Protein AF-A0A1D1YX76-F1 (afdb_monomer)

Organism: NCBI:txid1678845

Sequence (242 aa):
QSESKWKQLGELALSCGKLEMAEECLSHAMDLSGLLLLYSSLGDADGLIKLASLAKEQGKNNVAFLCLFLLGKLEDCLQLLVESNRIPEAALMARSYLPSKLSKIVGIWRSDLNKVNPKAAESLADPEDYPNLFEDWHLSLQVESSVSEKRGSYPPAEQYINYAGKSNANLVEAFKNMQIGEDEEVPLENGDSGHEGIEENGEGEEEAIEVDADGSTDGAILVNGNECDEQWGTNNEGTPTA

Mean predicted aligned error: 14.92 Å

Structure (mmCIF, N/CA/C/O backbone):
data_AF-A0A1D1YX76-F1
#
_entry.id   AF-A0A1D1YX76-F1
#
loop_
_atom_site.group_PDB
_atom_site.id
_atom_site.type_symbol
_atom_site.label_atom_id
_atom_site.label_alt_id
_atom_site.label_comp_id
_atom_site.label_asym_id
_atom_site.label_entity_id
_atom_site.label_seq_id
_atom_site.pdbx_PDB_ins_code
_atom_site.Cartn_x
_atom_site.Cartn_y
_atom_site.Cartn_z
_atom_site.occupancy
_atom_site.B_iso_or_equiv
_atom_site.auth_seq_id
_atom_site.auth_comp_id
_atom_site.auth_asym_id
_atom_site.auth_atom_id
_atom_site.pdbx_PDB_model_num
ATOM 1 N N . GLN A 1 1 ? -6.042 -11.651 -28.844 1.00 51.25 1 GLN A N 1
ATOM 2 C CA . GLN A 1 1 ? -4.855 -12.096 -29.622 1.00 51.25 1 GLN A CA 1
ATOM 3 C C . GLN A 1 1 ? -3.701 -11.084 -29.601 1.00 51.25 1 GLN A C 1
ATOM 5 O O . GLN A 1 1 ? -2.578 -11.493 -29.863 1.00 51.25 1 GLN A O 1
ATOM 10 N N . SER A 1 2 ? -3.939 -9.799 -29.305 1.00 79.88 2 SER A N 1
ATOM 11 C CA . SER A 1 2 ? -2.904 -8.754 -29.228 1.00 79.88 2 SER A CA 1
ATOM 12 C C . SER A 1 2 ? -2.117 -8.754 -27.908 1.00 79.88 2 SER A C 1
ATOM 14 O O . SER A 1 2 ? -0.897 -8.698 -27.955 1.00 79.88 2 SER A O 1
ATOM 16 N N . GLU A 1 3 ? -2.774 -8.894 -26.751 1.00 85.25 3 GLU A N 1
ATOM 17 C CA . GLU A 1 3 ? -2.134 -8.787 -25.418 1.00 85.25 3 GLU A CA 1
ATOM 18 C C . GLU A 1 3 ? -0.997 -9.791 -25.189 1.00 85.25 3 GLU A C 1
ATOM 20 O O . GLU A 1 3 ? 0.089 -9.416 -24.769 1.00 85.25 3 GLU A O 1
ATOM 25 N N . SER A 1 4 ? -1.197 -11.065 -25.539 1.00 88.50 4 SER A N 1
ATOM 26 C CA . SER A 1 4 ? -0.146 -12.086 -25.401 1.00 88.50 4 SER A CA 1
ATOM 27 C C . SER A 1 4 ? 1.085 -11.793 -26.269 1.00 88.50 4 SER A C 1
ATOM 29 O O . SER A 1 4 ? 2.195 -12.115 -25.855 1.00 88.50 4 SER A O 1
ATOM 31 N N . LYS A 1 5 ? 0.912 -11.159 -27.438 1.00 92.94 5 LYS A N 1
ATOM 32 C CA . LYS A 1 5 ? 2.037 -10.742 -28.291 1.00 92.94 5 LYS A CA 1
ATOM 33 C C . LYS A 1 5 ? 2.759 -9.535 -27.699 1.00 92.94 5 LYS A C 1
ATOM 35 O O . LYS A 1 5 ? 3.982 -9.507 -27.718 1.00 92.94 5 LYS A O 1
ATOM 40 N N . TRP A 1 6 ? 2.011 -8.581 -27.142 1.00 94.12 6 TRP A N 1
ATOM 41 C CA . TRP A 1 6 ? 2.580 -7.452 -26.404 1.00 94.12 6 TRP A CA 1
ATOM 42 C C . TRP A 1 6 ? 3.376 -7.914 -25.188 1.00 94.12 6 TRP A C 1
ATOM 44 O O . TRP A 1 6 ? 4.486 -7.443 -24.979 1.00 94.12 6 TRP A O 1
ATOM 54 N N . LYS A 1 7 ? 2.875 -8.911 -24.455 1.00 91.88 7 LYS A N 1
ATOM 55 C CA . LYS A 1 7 ? 3.595 -9.509 -23.329 1.00 91.88 7 LYS A CA 1
ATOM 56 C C . LYS A 1 7 ? 4.907 -10.170 -23.761 1.00 91.88 7 LYS A C 1
ATOM 58 O O . LYS A 1 7 ? 5.948 -9.860 -23.197 1.00 91.88 7 LYS A O 1
ATOM 63 N N . GLN A 1 8 ? 4.879 -11.003 -24.805 1.00 92.69 8 GLN A N 1
ATOM 64 C CA . GLN A 1 8 ? 6.095 -11.619 -25.362 1.00 92.69 8 GLN A CA 1
ATOM 65 C C . GLN A 1 8 ? 7.108 -10.572 -25.848 1.00 92.69 8 GLN A C 1
ATOM 67 O O . GLN A 1 8 ? 8.311 -10.722 -25.642 1.00 92.69 8 GLN A O 1
ATOM 72 N N . LEU A 1 9 ? 6.627 -9.500 -26.484 1.00 93.94 9 LEU A N 1
ATOM 73 C CA . LEU A 1 9 ? 7.481 -8.400 -26.921 1.00 93.94 9 LEU A CA 1
ATOM 74 C C . LEU A 1 9 ? 8.079 -7.639 -25.731 1.00 93.94 9 LEU A C 1
ATOM 76 O O . LEU A 1 9 ? 9.257 -7.295 -25.772 1.00 93.94 9 LEU A O 1
ATOM 80 N N . GLY A 1 10 ? 7.301 -7.428 -24.667 1.00 94.06 10 GLY A N 1
ATOM 81 C CA . GLY A 1 10 ? 7.763 -6.820 -23.421 1.00 94.06 10 GLY A CA 1
ATOM 82 C C . GLY A 1 10 ? 8.841 -7.654 -22.729 1.00 94.06 10 GLY A C 1
ATOM 83 O O . GLY A 1 10 ? 9.877 -7.116 -22.351 1.00 94.06 10 GLY A O 1
ATOM 84 N N . GLU A 1 11 ? 8.659 -8.973 -22.643 1.00 91.19 11 GLU A N 1
ATOM 85 C CA . GLU A 1 11 ? 9.670 -9.900 -22.110 1.00 91.19 11 GLU A CA 1
ATOM 86 C C . GLU A 1 11 ? 10.975 -9.842 -22.923 1.00 91.19 11 GLU A C 1
ATOM 88 O O . GLU A 1 11 ? 12.067 -9.747 -22.356 1.00 91.19 11 GLU A O 1
ATOM 93 N N . LEU A 1 12 ? 10.875 -9.810 -24.258 1.00 94.81 12 LEU A N 1
ATOM 94 C CA . LEU A 1 12 ? 12.040 -9.642 -25.126 1.00 94.81 12 LEU A CA 1
ATOM 95 C C . LEU A 1 12 ? 12.708 -8.272 -24.922 1.00 94.81 12 LEU A C 1
ATOM 97 O O . LEU A 1 12 ? 13.934 -8.197 -24.832 1.00 94.81 12 LEU A O 1
ATOM 101 N N . ALA A 1 13 ? 11.926 -7.196 -24.811 1.00 94.62 13 ALA A N 1
ATOM 102 C CA . ALA A 1 13 ? 12.441 -5.854 -24.555 1.00 94.62 13 ALA A CA 1
ATOM 103 C C . ALA A 1 13 ? 13.201 -5.785 -23.217 1.00 94.62 13 ALA A C 1
ATOM 105 O O . ALA A 1 13 ? 14.317 -5.260 -23.192 1.00 94.62 13 ALA A O 1
ATOM 106 N N . LEU A 1 14 ? 12.666 -6.397 -22.152 1.00 93.19 14 LEU A N 1
ATOM 107 C CA . LEU A 1 14 ? 13.340 -6.518 -20.854 1.00 93.19 14 LEU A CA 1
ATOM 108 C C . LEU A 1 14 ? 14.657 -7.293 -20.963 1.00 93.19 14 LEU A C 1
ATOM 110 O O . LEU A 1 14 ? 15.677 -6.820 -20.468 1.00 93.19 14 LEU A O 1
ATOM 114 N N . SER A 1 15 ? 14.671 -8.428 -21.674 1.00 93.94 15 SER A N 1
ATOM 115 C CA . SER A 1 15 ? 15.894 -9.230 -21.866 1.00 93.94 15 SER A CA 1
ATOM 116 C C . SER A 1 15 ? 17.013 -8.474 -22.597 1.00 93.94 15 SER A C 1
ATOM 118 O O . SER A 1 15 ? 18.191 -8.765 -22.415 1.00 93.94 15 SER A O 1
ATOM 120 N N . CYS A 1 16 ? 16.644 -7.478 -23.408 1.00 94.75 16 CYS A N 1
ATOM 121 C CA . CYS A 1 16 ? 17.564 -6.628 -24.159 1.00 94.75 16 CYS A CA 1
ATOM 122 C C . CYS A 1 16 ? 17.878 -5.293 -23.454 1.00 94.75 16 CYS A C 1
ATOM 124 O O . CYS A 1 16 ? 18.518 -4.436 -24.062 1.00 94.75 16 CYS A O 1
ATOM 126 N N . GLY A 1 17 ? 17.389 -5.071 -22.227 1.00 93.31 17 GLY A N 1
ATOM 127 C CA . GLY A 1 17 ? 17.588 -3.823 -21.475 1.00 93.31 17 GLY A CA 1
ATOM 128 C C . GLY A 1 17 ? 16.836 -2.604 -22.031 1.00 93.31 17 GLY A C 1
ATOM 129 O O . GLY A 1 17 ? 17.166 -1.467 -21.705 1.00 93.31 17 GLY A O 1
ATOM 130 N N . LYS A 1 18 ? 15.828 -2.813 -22.884 1.00 95.25 18 LYS A N 1
ATOM 131 C CA . LYS A 1 18 ? 15.033 -1.755 -23.524 1.00 95.25 18 LYS A CA 1
ATOM 132 C C . LYS A 1 18 ? 13.825 -1.392 -22.657 1.00 95.25 18 LYS A C 1
ATOM 134 O O . LYS A 1 18 ? 12.703 -1.791 -22.961 1.00 95.25 18 LYS A O 1
ATOM 139 N N . LEU A 1 19 ? 14.066 -0.660 -21.571 1.00 94.38 19 LEU A N 1
ATOM 140 C CA . LEU A 1 19 ? 13.064 -0.427 -20.520 1.00 94.38 19 LEU A CA 1
ATOM 141 C C . LEU A 1 19 ? 11.853 0.394 -20.988 1.00 94.38 19 LEU A C 1
ATOM 143 O O . LEU A 1 19 ? 10.728 0.004 -20.701 1.00 94.38 19 LEU A O 1
ATOM 147 N N . GLU A 1 20 ? 12.061 1.451 -21.774 1.00 94.56 20 GLU A N 1
ATOM 148 C CA . GLU A 1 20 ? 10.966 2.277 -22.320 1.00 94.56 20 GLU A CA 1
ATOM 149 C C . GLU A 1 20 ? 10.025 1.447 -23.212 1.00 94.56 20 GLU A C 1
ATOM 151 O O . GLU A 1 20 ? 8.810 1.445 -23.036 1.00 94.56 20 GLU A O 1
ATOM 156 N N . MET A 1 21 ? 10.590 0.644 -24.123 1.00 94.19 21 MET A N 1
ATOM 157 C CA . MET A 1 21 ? 9.796 -0.274 -24.950 1.00 94.19 21 MET A CA 1
ATOM 158 C C . MET A 1 21 ? 9.093 -1.342 -24.111 1.00 94.19 21 MET A C 1
ATOM 160 O O . MET A 1 21 ? 7.976 -1.739 -24.439 1.00 94.19 21 MET A O 1
ATOM 164 N N . ALA A 1 22 ? 9.741 -1.840 -23.054 1.00 95.38 22 ALA A N 1
ATOM 165 C CA . ALA A 1 22 ? 9.125 -2.806 -22.156 1.00 95.38 22 ALA A CA 1
ATOM 166 C C . ALA A 1 22 ? 7.907 -2.205 -21.443 1.00 95.38 22 ALA A C 1
ATOM 168 O O . ALA A 1 22 ? 6.868 -2.860 -21.391 1.00 95.38 22 ALA A O 1
ATOM 169 N N . GLU A 1 23 ? 8.003 -0.965 -20.962 1.00 94.81 23 GLU A N 1
ATOM 170 C CA . GLU A 1 23 ? 6.887 -0.240 -20.349 1.00 94.81 23 GLU A CA 1
ATOM 171 C C . GLU A 1 23 ? 5.696 -0.118 -21.309 1.00 94.81 23 GLU A C 1
ATOM 173 O O . GLU A 1 23 ? 4.582 -0.524 -20.968 1.00 94.81 23 GLU A O 1
ATOM 178 N N . GLU A 1 24 ? 5.929 0.365 -22.534 1.00 94.19 24 GLU A N 1
ATOM 179 C CA . GLU A 1 24 ? 4.883 0.498 -23.556 1.00 94.19 24 GLU A CA 1
ATOM 180 C C . GLU A 1 24 ? 4.214 -0.851 -23.860 1.00 94.19 24 GLU A C 1
ATOM 182 O O . GLU A 1 24 ? 2.985 -0.961 -23.907 1.00 94.19 24 GLU A O 1
ATOM 187 N N . CYS A 1 25 ? 5.019 -1.905 -24.017 1.00 94.94 25 CYS A N 1
ATOM 188 C CA . CYS A 1 25 ? 4.521 -3.251 -24.282 1.00 94.94 25 CYS A CA 1
ATOM 189 C C . CYS A 1 25 ? 3.679 -3.795 -23.120 1.00 94.94 25 CYS A C 1
ATOM 191 O O . CYS A 1 25 ? 2.612 -4.364 -23.355 1.00 94.94 25 CYS A O 1
ATOM 193 N N . LEU A 1 26 ? 4.127 -3.615 -21.875 1.00 93.88 26 LEU A N 1
ATOM 194 C CA . LEU A 1 26 ? 3.405 -4.067 -20.683 1.00 93.88 26 LEU A CA 1
ATOM 195 C C . LEU A 1 26 ? 2.102 -3.281 -20.478 1.00 93.88 26 LEU A C 1
ATOM 197 O O . LEU A 1 26 ? 1.083 -3.878 -20.123 1.00 93.88 26 LEU A O 1
ATOM 201 N N . SER A 1 27 ? 2.107 -1.980 -20.781 1.00 92.81 27 SER A N 1
ATOM 202 C CA . SER A 1 27 ? 0.914 -1.126 -20.786 1.00 92.81 27 SER A CA 1
ATOM 203 C C . SER A 1 27 ? -0.117 -1.610 -21.808 1.00 92.81 27 SER A C 1
ATOM 205 O O . SER A 1 27 ? -1.276 -1.847 -21.463 1.00 92.81 27 SER A O 1
ATOM 207 N N . HIS A 1 28 ? 0.309 -1.899 -23.042 1.00 92.69 28 HIS A N 1
ATOM 208 C CA . HIS A 1 28 ? -0.568 -2.480 -24.064 1.00 92.69 28 HIS A CA 1
ATOM 209 C C . HIS A 1 28 ? -1.042 -3.904 -23.744 1.00 92.69 28 HIS A C 1
ATOM 211 O O . HIS A 1 28 ? -2.125 -4.302 -24.179 1.00 92.69 28 HIS A O 1
ATOM 217 N N . ALA A 1 29 ? -0.246 -4.678 -23.005 1.00 93.19 29 ALA A N 1
ATOM 218 C CA . ALA A 1 29 ? -0.614 -6.010 -22.537 1.00 93.19 29 ALA A CA 1
ATOM 219 C C . ALA A 1 29 ? -1.519 -5.993 -21.292 1.00 93.19 29 ALA A C 1
ATOM 221 O O . ALA A 1 29 ? -1.969 -7.060 -20.878 1.00 93.19 29 ALA A O 1
ATOM 222 N N . MET A 1 30 ? -1.769 -4.820 -20.693 1.00 91.81 30 MET A N 1
ATOM 223 C CA . MET A 1 30 ? -2.461 -4.667 -19.406 1.00 91.81 30 MET A CA 1
ATOM 224 C C . MET A 1 30 ? -1.828 -5.509 -18.283 1.00 91.81 30 MET A C 1
ATOM 226 O O . MET A 1 30 ? -2.510 -5.967 -17.362 1.00 91.81 30 MET A O 1
ATOM 230 N N . ASP A 1 31 ? -0.506 -5.708 -18.337 1.00 93.75 31 ASP A N 1
ATOM 231 C CA . ASP A 1 31 ? 0.238 -6.468 -17.332 1.00 93.75 31 ASP A CA 1
ATOM 232 C C . ASP A 1 31 ? 0.615 -5.565 -16.150 1.00 93.75 31 ASP A C 1
ATOM 234 O O . ASP A 1 31 ? 1.742 -5.086 -16.016 1.00 93.75 31 ASP A O 1
ATOM 238 N N . LEU A 1 32 ? -0.366 -5.313 -15.281 1.00 95.25 32 LEU A N 1
ATOM 239 C CA . LEU A 1 32 ? -0.208 -4.415 -14.134 1.00 95.25 32 LEU A CA 1
ATOM 240 C C . LEU A 1 32 ? 0.861 -4.894 -13.141 1.00 95.25 32 LEU A C 1
ATOM 242 O O . LEU A 1 32 ? 1.496 -4.077 -12.480 1.00 95.25 32 LEU A O 1
ATOM 246 N N . SER A 1 33 ? 1.061 -6.209 -13.022 1.00 94.50 33 SER A N 1
ATOM 247 C CA . SER A 1 33 ? 2.090 -6.781 -12.150 1.00 94.50 33 SER A CA 1
ATOM 248 C C . SER A 1 33 ? 3.489 -6.565 -12.723 1.00 94.50 33 SER A C 1
ATOM 250 O O . SER A 1 33 ? 4.397 -6.211 -11.972 1.00 94.50 33 SER A O 1
ATOM 252 N N . GLY A 1 34 ? 3.653 -6.720 -14.041 1.00 94.38 34 GLY A N 1
ATOM 253 C CA . GLY A 1 34 ? 4.896 -6.382 -14.733 1.00 94.38 34 GLY A CA 1
ATOM 254 C C . GLY A 1 34 ? 5.227 -4.892 -14.633 1.00 94.38 34 GLY A C 1
ATOM 255 O O . GLY A 1 34 ? 6.358 -4.541 -14.304 1.00 94.38 34 GLY A O 1
ATOM 256 N N . LEU A 1 35 ? 4.230 -4.021 -14.828 1.00 95.50 35 LEU A N 1
ATOM 257 C CA . LEU A 1 35 ? 4.394 -2.573 -14.651 1.00 95.50 35 LEU A CA 1
ATOM 258 C C . LEU A 1 35 ? 4.765 -2.207 -13.210 1.00 95.50 35 LEU A C 1
ATOM 260 O O . LEU A 1 35 ? 5.664 -1.399 -13.003 1.00 95.50 35 LEU A O 1
ATOM 264 N N . LEU A 1 36 ? 4.126 -2.828 -12.211 1.00 96.75 36 LEU A N 1
ATOM 265 C CA . LEU A 1 36 ? 4.465 -2.608 -10.801 1.00 96.75 36 LEU A CA 1
ATOM 266 C C . LEU A 1 36 ? 5.930 -2.958 -10.529 1.00 96.75 36 LEU A C 1
ATOM 268 O O . LEU A 1 36 ? 6.635 -2.183 -9.883 1.00 96.75 36 LEU A O 1
ATOM 272 N N . LEU A 1 37 ? 6.391 -4.111 -11.021 1.00 95.44 37 LEU A N 1
ATOM 273 C CA . LEU A 1 37 ? 7.779 -4.534 -10.858 1.00 95.44 37 LEU A CA 1
ATOM 274 C C . LEU A 1 37 ? 8.746 -3.555 -11.538 1.00 95.44 37 LEU A C 1
ATOM 276 O O . LEU A 1 37 ? 9.748 -3.178 -10.934 1.00 95.44 37 LEU A O 1
ATOM 280 N N . LEU A 1 38 ? 8.432 -3.113 -12.758 1.00 94.94 38 LEU A N 1
ATOM 281 C CA . LEU A 1 38 ? 9.261 -2.163 -13.497 1.00 94.94 38 LEU A CA 1
ATOM 282 C C . LEU A 1 38 ? 9.356 -0.813 -12.770 1.00 94.94 38 LEU A C 1
ATOM 284 O O . LEU A 1 38 ? 10.462 -0.369 -12.463 1.00 94.94 38 LEU A O 1
ATOM 288 N N . TYR A 1 39 ? 8.220 -0.196 -12.427 1.00 96.00 39 TYR A N 1
ATOM 289 C CA . TYR A 1 39 ? 8.204 1.113 -11.767 1.00 96.00 39 TYR A CA 1
ATOM 290 C C . TYR A 1 39 ? 8.821 1.074 -10.367 1.00 96.00 39 TYR A C 1
ATOM 292 O O . TYR A 1 39 ? 9.575 1.977 -10.011 1.00 96.00 39 TYR A O 1
ATOM 300 N N . SER A 1 40 ? 8.568 0.018 -9.583 1.00 94.75 40 SER A N 1
ATOM 301 C CA . SER A 1 40 ? 9.198 -0.129 -8.261 1.00 94.75 40 SER A CA 1
ATOM 302 C C . SER A 1 40 ? 10.710 -0.340 -8.348 1.00 94.75 40 SER A C 1
ATOM 304 O O . SER A 1 40 ? 11.436 0.231 -7.539 1.00 94.75 40 SER A O 1
ATOM 306 N N . SER A 1 41 ? 11.200 -1.083 -9.347 1.00 93.31 41 SER A N 1
ATOM 307 C CA . SER A 1 41 ? 12.645 -1.277 -9.553 1.00 93.31 41 SER A CA 1
ATOM 308 C C . SER A 1 41 ? 13.345 0.002 -10.010 1.00 93.31 41 SER A C 1
ATOM 310 O O . SER A 1 41 ? 14.490 0.245 -9.639 1.00 93.31 41 SER A O 1
ATOM 312 N N . LEU A 1 42 ? 12.660 0.824 -10.809 1.00 92.06 42 LEU A N 1
ATOM 313 C CA . LEU A 1 42 ? 13.175 2.110 -11.279 1.00 92.06 42 LEU A CA 1
ATOM 314 C C . LEU A 1 42 ? 13.052 3.234 -10.242 1.00 92.06 42 LEU A C 1
ATOM 316 O O . LEU A 1 42 ? 13.691 4.272 -10.396 1.00 92.06 42 LEU A O 1
ATOM 320 N N . GLY A 1 43 ? 12.232 3.048 -9.204 1.00 91.31 43 GLY A N 1
ATOM 321 C CA . GLY A 1 43 ? 11.864 4.129 -8.291 1.00 91.31 43 GLY A CA 1
ATOM 322 C C . GLY A 1 43 ? 11.016 5.214 -8.966 1.00 91.31 43 GLY A C 1
ATOM 323 O O . GLY A 1 43 ? 11.070 6.373 -8.558 1.00 91.31 43 GLY A O 1
ATOM 324 N N . ASP A 1 44 ? 10.249 4.859 -10.002 1.00 93.31 44 ASP A N 1
ATOM 325 C CA . ASP A 1 44 ? 9.397 5.799 -10.734 1.00 93.31 44 ASP A CA 1
ATOM 326 C C . ASP A 1 44 ? 8.085 6.056 -9.976 1.00 93.31 44 ASP A C 1
ATOM 328 O O . ASP A 1 44 ? 7.109 5.301 -10.063 1.00 93.31 44 ASP A O 1
ATOM 332 N N . ALA A 1 45 ? 8.064 7.155 -9.221 1.00 93.44 45 ALA A N 1
ATOM 333 C CA . ALA A 1 45 ? 6.895 7.572 -8.457 1.00 93.44 45 ALA A CA 1
ATOM 334 C C . ALA A 1 45 ? 5.706 7.963 -9.355 1.00 93.44 45 ALA A C 1
ATOM 336 O O . ALA A 1 45 ? 4.558 7.653 -9.024 1.00 93.44 45 ALA A O 1
ATOM 337 N N . ASP A 1 46 ? 5.953 8.604 -10.499 1.00 94.12 46 ASP A N 1
ATOM 338 C CA . ASP A 1 46 ? 4.887 9.042 -11.404 1.00 94.12 46 ASP A CA 1
ATOM 339 C C . ASP A 1 46 ? 4.235 7.843 -12.104 1.00 94.12 46 ASP A C 1
ATOM 341 O O . ASP A 1 46 ? 3.003 7.780 -12.222 1.00 94.12 46 ASP A O 1
ATOM 345 N N . GLY A 1 47 ? 5.048 6.864 -12.513 1.00 95.12 47 GLY A N 1
ATOM 346 C CA . GLY A 1 47 ? 4.595 5.570 -13.021 1.00 95.12 47 GLY A CA 1
ATOM 347 C C . GLY A 1 47 ? 3.706 4.835 -12.014 1.00 95.12 47 GLY A C 1
ATOM 348 O O . GLY A 1 47 ? 2.595 4.417 -12.355 1.00 95.12 47 GLY A O 1
ATOM 349 N N . LEU A 1 48 ? 4.116 4.775 -10.740 1.00 96.31 48 LEU A N 1
ATOM 350 C CA . LEU A 1 48 ? 3.311 4.171 -9.668 1.00 96.31 48 LEU A CA 1
ATOM 351 C C . LEU A 1 48 ? 1.977 4.898 -9.431 1.00 96.31 48 LEU A C 1
ATOM 353 O O . LEU A 1 48 ? 0.964 4.237 -9.195 1.00 96.31 48 LEU A O 1
ATOM 357 N N . ILE A 1 49 ? 1.929 6.234 -9.519 1.00 96.25 49 ILE A N 1
ATOM 358 C CA . ILE A 1 49 ? 0.677 7.002 -9.363 1.00 96.25 49 ILE A CA 1
ATOM 359 C C . ILE A 1 49 ? -0.315 6.660 -10.485 1.00 96.25 49 ILE A C 1
ATOM 361 O O . ILE A 1 49 ? -1.504 6.425 -10.227 1.00 96.25 49 ILE A O 1
ATOM 365 N N . LYS A 1 50 ? 0.169 6.616 -11.732 1.00 96.12 50 LYS A N 1
ATOM 366 C CA . LYS A 1 50 ? -0.648 6.247 -12.899 1.00 96.12 50 LYS A CA 1
ATOM 367 C C . LYS A 1 50 ? -1.133 4.803 -12.783 1.00 96.12 50 LYS A C 1
ATOM 369 O O . LYS A 1 50 ? -2.324 4.542 -12.965 1.00 96.12 50 LYS A O 1
ATOM 374 N N . LEU A 1 51 ? -0.238 3.887 -12.409 1.00 96.56 51 LEU A N 1
ATOM 375 C CA . LEU A 1 51 ? -0.557 2.473 -12.240 1.00 96.56 51 LEU A CA 1
ATOM 376 C C . LEU A 1 51 ? -1.576 2.238 -11.120 1.00 96.56 51 LEU A C 1
ATOM 378 O O . LEU A 1 51 ? -2.491 1.441 -11.306 1.00 96.56 51 LEU A O 1
ATOM 382 N N . ALA A 1 52 ? -1.470 2.949 -9.993 1.00 96.81 52 ALA A N 1
ATOM 383 C CA . ALA A 1 52 ? -2.436 2.857 -8.899 1.00 96.81 52 ALA A CA 1
ATOM 384 C C . ALA A 1 52 ? -3.860 3.190 -9.369 1.00 96.81 52 ALA A C 1
ATOM 386 O O . ALA A 1 52 ? -4.808 2.464 -9.061 1.00 96.81 52 ALA A O 1
ATOM 387 N N . SER A 1 53 ? -3.991 4.267 -10.150 1.00 95.94 53 SER A N 1
ATOM 388 C CA . SER A 1 53 ? -5.272 4.721 -10.700 1.00 95.94 53 SER A CA 1
ATOM 389 C C . SER A 1 53 ? -5.839 3.697 -11.687 1.00 95.94 53 SER A C 1
ATOM 391 O O . SER A 1 53 ? -6.972 3.244 -11.524 1.00 95.94 53 SER A O 1
ATOM 393 N N . LEU A 1 54 ? -5.014 3.236 -12.635 1.00 95.31 54 LEU A N 1
ATOM 394 C CA . LEU A 1 54 ? -5.393 2.212 -13.612 1.00 95.31 54 LEU A CA 1
ATOM 395 C C . LEU A 1 54 ? -5.786 0.883 -12.941 1.00 95.31 54 LEU A C 1
ATOM 397 O O . LEU A 1 54 ? -6.768 0.246 -13.322 1.00 95.31 54 LEU A O 1
ATOM 401 N N . ALA A 1 55 ? -5.040 0.459 -11.919 1.00 95.81 55 ALA A N 1
ATOM 402 C CA . ALA A 1 55 ? -5.325 -0.758 -11.171 1.00 95.81 55 ALA A CA 1
ATOM 403 C C . ALA A 1 55 ? -6.638 -0.654 -10.386 1.00 95.81 55 ALA A C 1
ATOM 405 O O . ALA A 1 55 ? -7.396 -1.626 -10.349 1.00 95.81 55 ALA A O 1
ATOM 406 N N . LYS A 1 56 ? -6.940 0.519 -9.810 1.00 94.69 56 LYS A N 1
ATOM 407 C CA . LYS A 1 56 ? -8.219 0.781 -9.137 1.00 94.69 56 LYS A CA 1
ATOM 408 C C . LYS A 1 56 ? -9.389 0.706 -10.123 1.00 94.69 56 LYS A C 1
ATOM 410 O O . LYS A 1 56 ? -10.376 0.036 -9.832 1.00 94.69 56 LYS A O 1
ATOM 415 N N . GLU A 1 57 ? -9.258 1.312 -11.304 1.00 93.38 57 GLU A N 1
ATOM 416 C CA . GLU A 1 57 ? -10.277 1.256 -12.367 1.00 93.38 57 GLU A CA 1
ATOM 417 C C . GLU A 1 57 ? -10.534 -0.173 -12.865 1.00 93.38 57 GLU A C 1
ATOM 419 O O . GLU A 1 57 ? -11.677 -0.554 -13.114 1.00 93.38 57 GLU A O 1
ATOM 424 N N . GLN A 1 58 ? -9.489 -1.000 -12.940 1.00 92.69 58 GLN A N 1
ATOM 425 C CA . GLN A 1 58 ? -9.608 -2.417 -13.299 1.00 92.69 58 GLN A CA 1
ATOM 426 C C . GLN A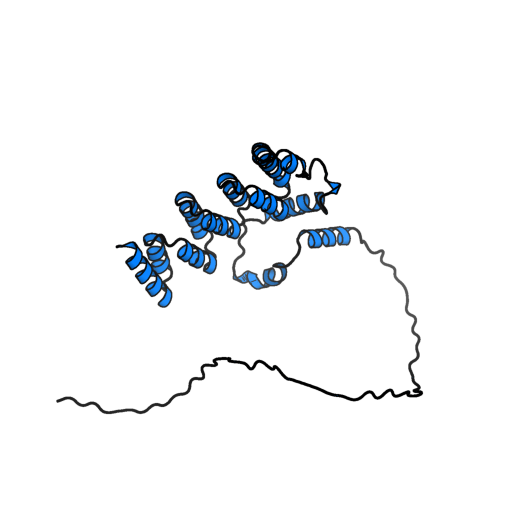 1 58 ? -10.055 -3.331 -12.143 1.00 92.69 58 GLN A C 1
ATOM 428 O O . GLN A 1 58 ? -10.130 -4.552 -12.312 1.00 92.69 58 GLN A O 1
ATOM 433 N N . GLY A 1 59 ? -10.317 -2.782 -10.952 1.00 93.19 59 GLY A N 1
ATOM 434 C CA . GLY A 1 59 ? -10.687 -3.556 -9.763 1.00 93.19 59 GLY A CA 1
ATOM 435 C C . GLY A 1 59 ? -9.556 -4.431 -9.204 1.00 93.19 59 GLY A C 1
ATOM 436 O O . GLY A 1 59 ? -9.803 -5.346 -8.415 1.00 93.19 59 GLY A O 1
ATOM 437 N N . LYS A 1 60 ? -8.301 -4.180 -9.599 1.00 95.31 60 LYS A N 1
ATOM 438 C CA . LYS A 1 60 ? -7.096 -4.862 -9.101 1.00 95.31 60 LYS A CA 1
ATOM 439 C C . LYS A 1 60 ? -6.578 -4.158 -7.845 1.00 95.31 60 LYS A C 1
ATOM 441 O O . LYS A 1 60 ? -5.494 -3.577 -7.824 1.00 95.31 60 LYS A O 1
ATOM 446 N N . ASN A 1 61 ? -7.377 -4.231 -6.779 1.00 95.19 61 ASN A N 1
ATOM 447 C CA . ASN A 1 61 ? -7.145 -3.505 -5.525 1.00 95.19 61 ASN A CA 1
ATOM 448 C C . ASN A 1 61 ? -5.799 -3.831 -4.864 1.00 95.19 61 ASN A C 1
ATOM 450 O O . ASN A 1 61 ? -5.193 -2.957 -4.265 1.00 95.19 61 ASN A O 1
ATOM 454 N N . ASN A 1 62 ? -5.303 -5.062 -4.991 1.00 95.44 62 ASN A N 1
ATOM 455 C CA . ASN A 1 62 ? -3.995 -5.462 -4.466 1.00 95.44 62 ASN A CA 1
ATOM 456 C C . ASN A 1 62 ? -2.835 -4.693 -5.123 1.00 95.44 62 ASN A C 1
ATOM 458 O O . ASN A 1 62 ? -1.943 -4.218 -4.425 1.00 95.44 62 ASN A O 1
ATOM 462 N N . VAL A 1 63 ? -2.862 -4.541 -6.451 1.00 96.31 63 VAL A N 1
ATOM 463 C CA . VAL A 1 63 ? -1.843 -3.774 -7.184 1.00 96.31 63 VAL A CA 1
ATOM 464 C C . VAL A 1 63 ? -1.965 -2.291 -6.848 1.00 96.31 63 VAL A C 1
ATOM 466 O O . VAL A 1 63 ? -0.958 -1.656 -6.548 1.00 96.31 63 VAL A O 1
ATOM 469 N N . ALA A 1 64 ? -3.192 -1.759 -6.823 1.00 97.00 64 ALA A N 1
ATOM 470 C CA . ALA A 1 64 ? -3.437 -0.373 -6.433 1.00 97.00 64 ALA A CA 1
ATOM 471 C C . ALA A 1 64 ? -2.924 -0.082 -5.012 1.00 97.00 64 ALA A C 1
ATOM 473 O O . ALA A 1 64 ? -2.222 0.906 -4.806 1.00 97.00 64 ALA A O 1
ATOM 474 N N . PHE A 1 65 ? -3.206 -0.974 -4.058 1.00 97.25 65 PHE A N 1
ATOM 475 C CA . PHE A 1 65 ? -2.737 -0.870 -2.679 1.00 97.25 65 PHE A CA 1
ATOM 476 C C . PHE A 1 65 ? -1.211 -0.836 -2.607 1.00 97.25 65 PHE A C 1
ATOM 478 O O . PHE A 1 65 ? -0.661 0.066 -1.989 1.00 97.25 65 PHE A O 1
ATOM 485 N N . LEU A 1 66 ? -0.518 -1.770 -3.271 1.00 96.94 66 LEU A N 1
ATOM 486 C CA . LEU A 1 66 ? 0.948 -1.804 -3.267 1.00 96.94 66 LEU A CA 1
ATOM 487 C C . LEU A 1 66 ? 1.557 -0.536 -3.874 1.00 96.94 66 LEU A C 1
ATOM 489 O O . LEU A 1 66 ? 2.502 0.003 -3.307 1.00 96.94 66 LEU A O 1
ATOM 493 N N . CYS A 1 67 ? 0.998 -0.020 -4.974 1.00 96.88 67 CYS A N 1
ATOM 494 C CA . CYS A 1 67 ? 1.467 1.234 -5.567 1.00 96.88 67 CYS A CA 1
ATOM 495 C C . CYS A 1 67 ? 1.337 2.403 -4.580 1.00 96.88 67 CYS A C 1
ATOM 497 O O . CYS A 1 67 ? 2.297 3.134 -4.352 1.00 96.88 67 CYS A O 1
ATOM 499 N N . LEU A 1 68 ? 0.160 2.563 -3.968 1.00 96.31 68 LEU A N 1
ATOM 500 C CA . LEU A 1 68 ? -0.100 3.629 -2.995 1.00 96.31 68 LEU A CA 1
ATOM 501 C C . LEU A 1 68 ? 0.768 3.481 -1.738 1.00 96.31 68 LEU A C 1
ATOM 503 O O . LEU A 1 68 ? 1.257 4.480 -1.211 1.00 96.31 68 LEU A O 1
ATOM 507 N N . PHE A 1 69 ? 0.992 2.246 -1.289 1.00 95.56 69 PHE A N 1
ATOM 508 C CA . PHE A 1 69 ? 1.800 1.945 -0.114 1.00 95.56 69 PHE A CA 1
ATOM 509 C C . PHE A 1 69 ? 3.278 2.280 -0.343 1.00 95.56 69 PHE A C 1
ATOM 511 O O . PHE A 1 69 ? 3.888 2.928 0.504 1.00 95.56 69 PHE A O 1
ATOM 518 N N . LEU A 1 70 ? 3.832 1.932 -1.511 1.00 93.94 70 LEU A N 1
ATOM 519 C CA . LEU A 1 70 ? 5.199 2.306 -1.901 1.00 93.94 70 LEU A CA 1
ATOM 520 C C . LEU A 1 70 ? 5.379 3.828 -2.008 1.00 93.94 70 LEU A C 1
ATOM 522 O O . LEU A 1 70 ? 6.424 4.355 -1.637 1.00 93.94 70 LEU A O 1
ATOM 526 N N . LEU A 1 71 ? 4.342 4.541 -2.454 1.00 93.38 71 LEU A N 1
ATOM 527 C CA . LEU A 1 71 ? 4.305 6.008 -2.485 1.00 93.38 71 LEU A CA 1
ATOM 528 C C . LEU A 1 71 ? 4.089 6.641 -1.095 1.00 93.38 71 LEU A C 1
ATOM 530 O O . LEU A 1 71 ? 4.047 7.862 -0.963 1.00 93.38 71 LEU A O 1
ATOM 534 N N . GLY A 1 72 ? 3.877 5.844 -0.044 1.00 93.25 72 GLY A N 1
ATOM 535 C CA . GLY A 1 72 ? 3.572 6.352 1.294 1.00 93.25 72 GLY A CA 1
ATOM 536 C C . GLY A 1 72 ? 2.227 7.086 1.403 1.00 93.25 72 GLY A C 1
ATOM 537 O O . GLY A 1 72 ? 2.018 7.823 2.367 1.00 93.25 72 GLY A O 1
ATOM 538 N N . LYS A 1 73 ? 1.305 6.887 0.448 1.00 94.12 73 LYS A N 1
ATOM 539 C CA . LYS A 1 73 ? -0.054 7.460 0.450 1.00 94.12 73 LYS A CA 1
ATOM 540 C C . LYS A 1 73 ? -0.990 6.608 1.308 1.00 94.12 73 LYS A C 1
ATOM 542 O O . LYS A 1 73 ? -1.861 5.889 0.811 1.00 94.12 73 LYS A O 1
ATOM 547 N N . LEU A 1 74 ? -0.756 6.636 2.615 1.00 94.94 74 LEU A N 1
ATOM 548 C CA . LEU A 1 74 ? -1.403 5.742 3.579 1.00 94.94 74 LEU A CA 1
ATOM 549 C C . LEU A 1 74 ? -2.909 6.002 3.711 1.00 94.94 74 LEU A C 1
ATOM 551 O O . LEU A 1 74 ? -3.677 5.057 3.885 1.00 94.94 74 LEU A O 1
ATOM 555 N N . GLU A 1 75 ? -3.343 7.255 3.596 1.00 95.31 75 GLU A N 1
ATOM 556 C CA . GLU A 1 75 ? -4.752 7.644 3.653 1.00 95.31 75 GLU A CA 1
ATOM 557 C C . GLU A 1 75 ? -5.538 7.040 2.482 1.00 95.31 75 GLU A C 1
ATOM 559 O O . GLU A 1 75 ? -6.624 6.495 2.684 1.00 95.31 75 GLU A O 1
ATOM 564 N N . ASP A 1 76 ? -4.957 7.062 1.278 1.00 95.88 76 ASP A N 1
ATOM 565 C CA . ASP A 1 76 ? -5.551 6.457 0.084 1.00 95.88 76 ASP A CA 1
ATOM 566 C C . ASP A 1 76 ? -5.589 4.925 0.197 1.00 95.88 76 ASP A C 1
ATOM 568 O O . ASP A 1 76 ? -6.578 4.296 -0.185 1.00 95.88 76 ASP A O 1
ATOM 572 N N . CYS A 1 77 ? -4.545 4.314 0.771 1.00 96.62 77 CYS A N 1
ATOM 573 C CA . CYS A 1 77 ? -4.524 2.878 1.064 1.00 96.62 77 CYS A CA 1
ATOM 574 C C . CYS A 1 77 ? -5.644 2.483 2.035 1.00 96.62 77 CYS A C 1
ATOM 576 O O . CYS A 1 77 ? -6.366 1.512 1.799 1.00 96.62 77 CYS A O 1
ATOM 578 N N . LEU A 1 78 ? -5.804 3.253 3.116 1.00 96.81 78 LEU A N 1
ATOM 579 C CA . LEU A 1 78 ? -6.836 3.021 4.120 1.00 96.81 78 LEU A CA 1
ATOM 580 C C . LEU A 1 78 ? -8.232 3.140 3.498 1.00 96.81 78 LEU A C 1
ATOM 582 O O . LEU A 1 78 ? -9.089 2.282 3.715 1.00 96.81 78 LEU A O 1
ATOM 586 N N . GLN A 1 79 ? -8.441 4.171 2.680 1.00 96.31 79 GLN A N 1
ATOM 587 C CA . GLN A 1 79 ? -9.692 4.384 1.962 1.00 96.31 79 GLN A CA 1
ATOM 588 C C . GLN A 1 79 ? -9.992 3.232 0.986 1.00 96.31 79 GLN A C 1
ATOM 590 O O . GLN A 1 79 ? -11.125 2.754 0.943 1.00 96.31 79 GLN A O 1
ATOM 595 N N . LEU A 1 80 ? -8.987 2.719 0.266 1.00 96.25 80 LEU A N 1
ATOM 596 C CA . LEU A 1 80 ? -9.134 1.569 -0.634 1.00 96.25 80 LEU A CA 1
ATOM 597 C C . LEU A 1 80 ? -9.557 0.287 0.110 1.00 96.25 80 LEU A C 1
ATOM 599 O O . LEU A 1 80 ? -10.393 -0.474 -0.387 1.00 96.25 80 LEU A O 1
ATOM 603 N N . LEU A 1 81 ? -9.021 0.044 1.312 1.00 96.56 81 LEU A N 1
ATOM 604 C CA . LEU A 1 81 ? -9.426 -1.096 2.147 1.00 96.56 81 LEU A CA 1
ATOM 605 C C . LEU A 1 81 ? -10.878 -0.965 2.629 1.00 96.56 81 LEU A C 1
ATOM 607 O O . LEU A 1 81 ? -11.625 -1.944 2.617 1.00 96.56 81 LEU A O 1
ATOM 611 N N . VAL A 1 82 ? -11.305 0.244 3.000 1.00 96.00 82 VAL A N 1
ATOM 612 C CA . VAL A 1 82 ? -12.700 0.509 3.384 1.00 96.00 82 VAL A CA 1
ATOM 613 C C . VAL A 1 82 ? -13.643 0.322 2.189 1.00 96.00 82 VAL A C 1
ATOM 615 O O . VAL A 1 82 ? -14.646 -0.377 2.312 1.00 96.00 82 VAL A O 1
ATOM 618 N N . GLU A 1 83 ? -13.306 0.876 1.020 1.00 95.00 83 GLU A N 1
ATOM 619 C CA . GLU A 1 83 ? -14.101 0.751 -0.216 1.00 95.00 83 GLU A CA 1
ATOM 620 C C . GLU A 1 83 ? -14.232 -0.700 -0.695 1.00 95.00 83 GLU A C 1
ATOM 622 O O . GLU A 1 83 ? -15.272 -1.092 -1.223 1.00 95.00 83 GLU A O 1
ATOM 627 N N . SER A 1 84 ? -13.201 -1.517 -0.476 1.00 94.25 84 SER A N 1
ATOM 628 C CA . SER A 1 84 ? -13.206 -2.947 -0.808 1.00 94.25 84 SER A CA 1
ATOM 629 C C . SER A 1 84 ? -13.812 -3.842 0.283 1.00 94.25 84 SER A C 1
ATOM 631 O O . SER A 1 84 ? -13.757 -5.069 0.172 1.00 94.25 84 SER A O 1
ATOM 633 N N . ASN A 1 85 ? -14.422 -3.250 1.317 1.00 93.62 85 ASN A N 1
ATOM 634 C CA . ASN A 1 85 ? -15.057 -3.938 2.444 1.00 93.62 85 ASN A CA 1
ATOM 635 C C . ASN A 1 85 ? -14.096 -4.841 3.248 1.00 93.62 85 ASN A C 1
ATOM 637 O O . ASN A 1 85 ? -14.492 -5.866 3.807 1.00 93.62 85 ASN A O 1
ATOM 641 N N . ARG A 1 86 ? -12.815 -4.462 3.322 1.00 95.31 86 ARG A N 1
ATOM 642 C CA . ARG A 1 86 ? -11.757 -5.137 4.096 1.00 95.31 86 ARG A CA 1
ATOM 643 C C . ARG A 1 86 ? -11.507 -4.393 5.411 1.00 95.31 86 ARG A C 1
ATOM 645 O O . ARG A 1 86 ? -10.391 -3.997 5.732 1.00 95.31 86 ARG A O 1
ATOM 652 N N . ILE A 1 87 ? -12.572 -4.179 6.181 1.00 95.88 87 ILE A N 1
ATOM 653 C CA . ILE A 1 87 ? -12.555 -3.300 7.362 1.00 95.88 87 ILE A CA 1
ATOM 654 C C . ILE A 1 87 ? -11.573 -3.764 8.465 1.00 95.88 87 ILE A C 1
ATOM 656 O O . ILE A 1 87 ? -10.863 -2.912 8.997 1.00 95.88 87 ILE A O 1
ATOM 660 N N . PRO A 1 88 ? -11.449 -5.066 8.804 1.00 95.06 88 PRO A N 1
ATOM 661 C CA . PRO A 1 88 ? -10.470 -5.507 9.805 1.00 95.06 88 PRO A CA 1
ATOM 662 C C . PRO A 1 88 ? -9.017 -5.210 9.400 1.00 95.06 88 PRO A C 1
ATOM 664 O O . PRO A 1 88 ? -8.207 -4.813 10.234 1.00 95.06 88 PRO A O 1
ATOM 667 N N . GLU A 1 89 ? -8.693 -5.357 8.111 1.00 96.19 89 GLU A N 1
ATOM 668 C CA . GLU A 1 89 ? -7.372 -5.019 7.561 1.00 96.19 89 GLU A CA 1
ATOM 669 C C . GLU A 1 89 ? -7.136 -3.504 7.621 1.00 96.19 89 GLU A C 1
ATOM 671 O O . GLU A 1 89 ? -6.056 -3.064 8.013 1.00 96.19 89 GLU A O 1
ATOM 676 N N . ALA A 1 90 ? -8.165 -2.701 7.325 1.00 97.00 90 ALA A N 1
ATOM 677 C CA . ALA A 1 90 ? -8.118 -1.249 7.486 1.00 97.00 90 ALA A CA 1
ATOM 678 C C . ALA A 1 90 ? -7.865 -0.842 8.949 1.00 97.00 90 ALA A C 1
ATOM 680 O O . ALA A 1 90 ? -7.077 0.064 9.205 1.00 97.00 90 ALA A O 1
ATOM 681 N N . ALA A 1 91 ? -8.494 -1.520 9.915 1.00 95.81 91 ALA A N 1
ATOM 682 C CA . ALA A 1 91 ? -8.294 -1.247 11.338 1.00 95.81 91 ALA A CA 1
ATOM 683 C C . ALA A 1 91 ? -6.858 -1.566 11.777 1.00 95.81 91 ALA A C 1
ATOM 685 O O . ALA A 1 91 ? -6.233 -0.767 12.476 1.00 95.81 91 ALA A O 1
ATOM 686 N N . LEU A 1 92 ? -6.309 -2.697 11.323 1.00 95.12 92 LEU A N 1
ATOM 687 C CA . LEU A 1 92 ? -4.917 -3.058 11.587 1.00 95.12 92 LEU A CA 1
ATOM 688 C C . LEU A 1 92 ? -3.950 -2.041 10.965 1.00 95.12 92 LEU A C 1
ATOM 690 O O . LEU A 1 92 ? -3.041 -1.564 11.640 1.00 95.12 92 LEU A O 1
ATOM 694 N N . MET A 1 93 ? -4.189 -1.650 9.711 1.00 95.81 93 MET A N 1
ATOM 695 C CA . MET A 1 93 ? -3.383 -0.641 9.025 1.00 95.81 93 MET A CA 1
ATOM 696 C C . MET A 1 93 ? -3.434 0.716 9.736 1.00 95.81 93 MET A C 1
ATOM 698 O O . MET A 1 93 ? -2.394 1.348 9.923 1.00 95.81 93 MET A O 1
ATOM 702 N N . ALA A 1 94 ? -4.624 1.154 10.158 1.00 95.94 94 ALA A N 1
ATOM 703 C CA . ALA A 1 94 ? -4.786 2.388 10.915 1.00 95.94 94 ALA A CA 1
ATOM 704 C C . ALA A 1 94 ? -4.006 2.319 12.231 1.00 95.94 94 ALA A C 1
ATOM 706 O O . ALA A 1 94 ? -3.224 3.215 12.515 1.00 95.94 94 ALA A O 1
ATOM 707 N N . ARG A 1 95 ? -4.114 1.221 12.987 1.00 93.69 95 ARG A N 1
ATOM 708 C CA . ARG A 1 95 ? -3.354 1.051 14.232 1.00 93.69 95 ARG A CA 1
ATOM 709 C C . ARG A 1 95 ? -1.839 1.164 14.025 1.00 93.69 95 ARG A C 1
ATOM 711 O O . ARG A 1 95 ? -1.171 1.744 14.872 1.00 93.69 95 ARG A O 1
ATOM 718 N N . SER A 1 96 ? -1.307 0.619 12.931 1.00 92.62 96 SER A N 1
ATOM 719 C CA . SER A 1 96 ? 0.140 0.594 12.678 1.00 92.62 96 SER A CA 1
ATOM 720 C C . SER A 1 96 ? 0.703 1.886 12.080 1.00 92.62 96 SER A C 1
ATOM 722 O O . SER A 1 96 ? 1.827 2.253 12.407 1.00 92.62 96 SER A O 1
ATOM 724 N N . TYR A 1 97 ? -0.035 2.561 11.194 1.00 93.12 97 TYR A N 1
ATOM 725 C CA . TYR A 1 97 ? 0.515 3.660 10.383 1.00 93.12 97 TYR A CA 1
ATOM 726 C C . TYR A 1 97 ? -0.239 4.993 10.514 1.00 93.12 97 TYR A C 1
ATOM 728 O O . TYR A 1 97 ? 0.332 6.052 10.233 1.00 93.12 97 TYR A O 1
ATOM 736 N N . LEU A 1 98 ? -1.515 4.949 10.909 1.00 94.94 98 LEU A N 1
ATOM 737 C CA . LEU A 1 98 ? -2.419 6.102 11.012 1.00 94.94 98 LEU A CA 1
ATOM 738 C C . LEU A 1 98 ? -3.273 6.026 12.295 1.00 94.94 98 LEU A C 1
ATOM 740 O O . LEU A 1 98 ? -4.507 5.944 12.195 1.00 94.94 98 LEU A O 1
ATOM 744 N N . PRO A 1 99 ? -2.658 5.987 13.497 1.00 94.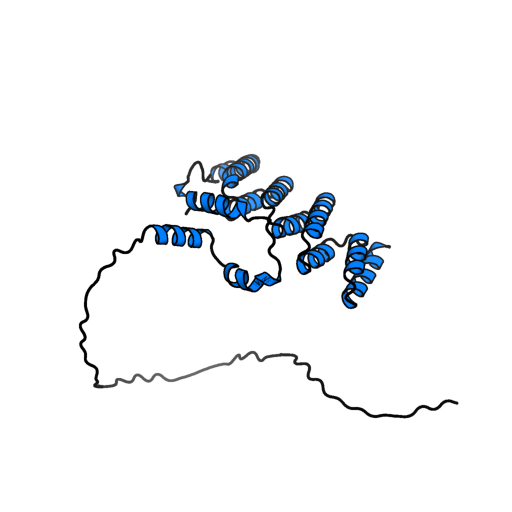19 99 PRO A N 1
ATOM 745 C CA . PRO A 1 99 ? -3.397 5.823 14.747 1.00 94.19 99 PRO A CA 1
ATOM 746 C C . PRO A 1 99 ? -4.498 6.881 14.909 1.00 94.19 99 PRO A C 1
ATOM 748 O O . PRO A 1 99 ? -5.602 6.541 15.326 1.00 94.19 99 PRO A O 1
ATOM 751 N N . SER A 1 100 ? -4.296 8.112 14.433 1.00 94.88 100 SER A N 1
ATOM 752 C CA . SER A 1 100 ? -5.310 9.180 14.424 1.00 94.88 100 SER A CA 1
ATOM 753 C C . SER A 1 100 ? -6.629 8.813 13.725 1.00 94.88 100 SER A C 1
ATOM 755 O O . SER A 1 100 ? -7.672 9.406 14.005 1.00 94.88 100 SER A O 1
ATOM 757 N N . LYS A 1 101 ? -6.617 7.846 12.798 1.00 95.25 101 LYS A N 1
ATOM 758 C CA . LYS A 1 101 ? -7.809 7.376 12.074 1.00 95.25 101 LYS A CA 1
ATOM 759 C C . LYS A 1 101 ? -8.437 6.130 12.693 1.00 95.25 101 LYS A C 1
ATOM 761 O O . LYS A 1 101 ? -9.533 5.758 12.272 1.00 95.25 101 LYS A O 1
ATOM 766 N N . LEU A 1 102 ? -7.783 5.489 13.664 1.00 95.19 102 LEU A N 1
ATOM 767 C CA . LEU A 1 102 ? -8.185 4.181 14.183 1.00 95.19 102 LEU A CA 1
ATOM 768 C C . LEU A 1 102 ? -9.609 4.186 14.748 1.00 95.19 102 LEU A C 1
ATOM 770 O O . LEU A 1 102 ? -10.401 3.343 14.334 1.00 95.19 102 LEU A O 1
ATOM 774 N N . SER A 1 103 ? -9.960 5.153 15.606 1.00 94.19 103 SER A N 1
ATOM 775 C CA . SER A 1 103 ? -11.309 5.245 16.197 1.00 94.19 103 SER A CA 1
ATOM 776 C C . SER A 1 103 ? -12.403 5.292 15.118 1.00 94.19 103 SER A C 1
ATOM 778 O O . SER A 1 103 ? -13.343 4.494 15.121 1.00 94.19 103 SER A O 1
ATOM 780 N N . LYS A 1 104 ? -12.217 6.119 14.077 1.00 95.44 104 LYS A N 1
ATOM 781 C CA . LYS A 1 104 ? -13.149 6.188 12.939 1.00 95.44 104 LYS A CA 1
ATOM 782 C C . LYS A 1 104 ? -13.340 4.823 12.266 1.00 95.44 104 LYS A C 1
ATOM 784 O O . LYS A 1 104 ? -14.468 4.453 11.940 1.00 95.44 104 LYS A O 1
ATOM 789 N N . ILE A 1 105 ? -12.256 4.082 12.033 1.00 96.25 105 ILE A N 1
ATOM 790 C CA . ILE A 1 105 ? -12.317 2.767 11.378 1.00 96.25 105 ILE A CA 1
ATOM 791 C C . ILE A 1 105 ? -12.946 1.715 12.296 1.00 96.25 105 ILE A C 1
ATOM 793 O O . ILE A 1 105 ? -13.763 0.923 11.828 1.00 96.25 105 ILE A O 1
ATOM 797 N N . VAL A 1 106 ? -12.641 1.737 13.597 1.00 95.38 106 VAL A N 1
ATOM 798 C CA . VAL A 1 106 ? -13.280 0.868 14.598 1.00 95.38 106 VAL A CA 1
ATOM 799 C C . VAL A 1 106 ? -14.785 1.131 14.657 1.00 95.38 106 VAL A C 1
ATOM 801 O O . VAL A 1 106 ? -15.560 0.178 14.692 1.00 95.38 106 VAL A O 1
ATOM 804 N N . GLY A 1 107 ? -15.229 2.387 14.553 1.00 94.94 107 GLY A N 1
ATOM 805 C CA . GLY A 1 107 ? -16.651 2.730 14.457 1.00 94.94 107 GLY A CA 1
ATOM 806 C C . GLY A 1 107 ? -17.340 2.141 13.217 1.00 94.94 107 GLY A C 1
ATOM 807 O O . GLY A 1 107 ? -18.443 1.587 13.317 1.00 94.94 107 GLY A O 1
ATOM 808 N N . ILE A 1 108 ? -16.680 2.192 12.053 1.00 95.50 108 ILE A N 1
ATOM 809 C CA . ILE A 1 108 ? -17.163 1.540 10.821 1.00 95.50 108 ILE A CA 1
ATOM 810 C C . ILE A 1 108 ? -17.217 0.019 11.018 1.00 95.50 108 ILE A C 1
ATOM 812 O O . ILE A 1 108 ? -18.222 -0.610 10.681 1.00 95.50 108 ILE A O 1
ATOM 816 N N . TRP A 1 109 ? -16.178 -0.568 11.618 1.00 95.50 109 TRP A N 1
ATOM 817 C CA . TRP A 1 109 ? -16.096 -2.006 11.869 1.00 95.50 109 TRP A CA 1
ATOM 818 C C . TRP A 1 109 ? -17.178 -2.493 12.830 1.00 95.50 109 TRP A C 1
ATOM 820 O O . TRP A 1 109 ? -17.869 -3.467 12.536 1.00 95.50 109 TRP A O 1
ATOM 830 N N . ARG A 1 110 ? -17.384 -1.777 13.938 1.00 95.06 110 ARG A N 1
ATOM 831 C CA . ARG A 1 110 ? -18.446 -2.038 14.912 1.00 95.06 110 ARG A CA 1
ATOM 832 C C . ARG A 1 110 ? -19.812 -1.988 14.230 1.00 95.06 110 ARG A C 1
ATOM 834 O O . ARG A 1 110 ? -20.613 -2.899 14.413 1.00 95.06 110 ARG A O 1
ATOM 841 N N . SER A 1 111 ? -20.057 -0.976 13.397 1.00 94.44 111 SER A N 1
ATOM 842 C CA . SER A 1 111 ? -21.318 -0.830 12.655 1.00 94.44 111 SER A CA 1
ATOM 843 C C . SER A 1 111 ? -21.560 -1.969 11.662 1.00 94.44 111 SER A C 1
ATOM 845 O O . SER A 1 111 ? -22.695 -2.420 11.508 1.00 94.44 111 SER A O 1
ATOM 847 N N . ASP A 1 112 ? -20.511 -2.445 10.989 1.00 93.69 112 ASP A N 1
ATOM 848 C CA . ASP A 1 112 ? -20.622 -3.560 10.051 1.00 93.69 112 ASP A CA 1
ATOM 849 C C . ASP A 1 112 ? -20.819 -4.904 10.765 1.00 93.69 112 ASP A C 1
ATOM 851 O O . ASP A 1 112 ? -21.751 -5.644 10.444 1.00 93.69 112 ASP A O 1
ATOM 855 N N . LEU A 1 113 ? -20.033 -5.170 11.814 1.00 94.06 113 LEU A N 1
ATOM 856 C CA . LEU A 1 113 ? -20.180 -6.368 12.641 1.00 94.06 113 LEU A CA 1
ATOM 857 C C . LEU A 1 113 ? -21.530 -6.431 13.341 1.00 94.06 113 LEU A C 1
ATOM 859 O O . LEU A 1 113 ? -22.069 -7.524 13.473 1.00 94.06 113 LEU A O 1
ATOM 863 N N . ASN A 1 114 ? -22.110 -5.302 13.750 1.00 94.62 114 ASN A N 1
ATOM 864 C CA . ASN A 1 114 ? -23.401 -5.296 14.436 1.00 94.62 114 ASN A CA 1
ATOM 865 C C . ASN A 1 114 ? -24.534 -5.897 13.578 1.00 94.62 114 ASN A C 1
ATOM 867 O O . ASN A 1 114 ? -25.512 -6.413 14.113 1.00 94.62 114 ASN A O 1
ATOM 871 N N . LYS A 1 115 ? -24.386 -5.898 12.245 1.00 94.44 115 LYS A N 1
ATOM 872 C CA . LYS A 1 115 ? -25.333 -6.546 11.320 1.00 94.44 115 LYS A CA 1
ATOM 873 C C . LYS A 1 115 ? -25.289 -8.076 11.400 1.00 94.44 115 LYS A C 1
ATOM 875 O O . LYS A 1 115 ? -26.268 -8.726 11.046 1.00 94.44 115 LYS A O 1
ATOM 880 N N . VAL A 1 116 ? -24.158 -8.647 11.820 1.00 93.88 116 VAL A N 1
ATOM 881 C CA . VAL A 1 116 ? -23.896 -10.097 11.818 1.00 93.88 116 VAL A CA 1
ATOM 882 C C . VAL A 1 116 ? -23.813 -10.653 13.241 1.00 93.88 116 VAL A C 1
ATOM 884 O O . VAL A 1 116 ? -24.429 -11.671 13.546 1.00 93.88 116 VAL A O 1
ATOM 887 N N . ASN A 1 117 ? -23.055 -9.995 14.120 1.00 94.25 117 ASN A N 1
ATOM 888 C CA . ASN A 1 117 ? -22.833 -10.389 15.505 1.00 94.25 117 ASN A CA 1
ATOM 889 C C . ASN A 1 117 ? -22.656 -9.157 16.424 1.00 94.25 117 ASN A C 1
ATOM 891 O O . ASN A 1 117 ? -21.537 -8.654 16.578 1.00 94.25 117 ASN A O 1
ATOM 895 N N . PRO A 1 118 ? -23.732 -8.721 17.107 1.00 93.81 118 PRO A N 1
ATOM 896 C CA . PRO A 1 118 ? -23.691 -7.603 18.052 1.00 93.81 118 PRO A CA 1
ATOM 897 C C . PRO A 1 118 ? -22.687 -7.790 19.195 1.00 93.81 118 PRO A C 1
ATOM 899 O O . PRO A 1 118 ? -21.962 -6.863 19.539 1.00 93.81 118 PRO A O 1
ATOM 902 N N . LYS A 1 119 ? -22.560 -9.010 19.737 1.00 93.81 119 LYS A N 1
ATOM 903 C CA . LYS A 1 119 ? -21.630 -9.289 20.847 1.00 93.81 119 LYS A CA 1
ATOM 904 C C . LYS A 1 119 ? -20.170 -9.098 20.435 1.00 93.81 119 LYS A C 1
ATOM 906 O O . LYS A 1 119 ? -19.364 -8.591 21.210 1.00 93.81 119 LYS A O 1
ATOM 911 N N . ALA A 1 120 ? -19.823 -9.507 19.213 1.00 92.06 120 ALA A N 1
ATOM 912 C CA . ALA A 1 120 ? -18.482 -9.284 18.679 1.00 92.06 120 ALA A CA 1
ATOM 913 C C . ALA A 1 120 ? -18.218 -7.791 18.431 1.00 92.06 120 ALA A C 1
ATOM 915 O O . ALA A 1 120 ? -17.116 -7.323 18.697 1.00 92.06 120 ALA A O 1
ATOM 916 N N . ALA A 1 121 ? -19.228 -7.040 17.982 1.00 92.06 121 ALA A N 1
ATOM 917 C CA . ALA A 1 121 ? -19.120 -5.596 17.791 1.00 92.06 121 ALA A CA 1
ATOM 918 C C . ALA A 1 121 ? -18.868 -4.850 19.118 1.00 92.06 121 ALA A C 1
ATOM 920 O O . ALA A 1 121 ? -18.016 -3.964 19.171 1.00 92.06 121 AL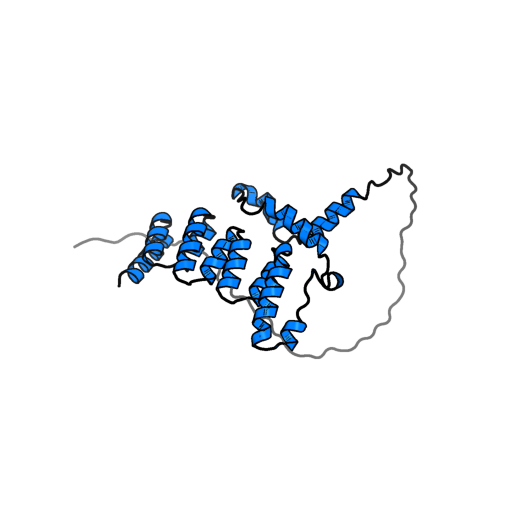A A O 1
ATOM 921 N N . GLU A 1 122 ? -19.555 -5.241 20.195 1.00 90.62 122 GLU A N 1
ATOM 922 C CA . GLU A 1 122 ? -19.346 -4.703 21.551 1.00 90.62 122 GLU A CA 1
ATOM 923 C C . GLU A 1 122 ? -17.964 -5.046 22.126 1.00 90.62 122 GLU A C 1
ATOM 925 O O . GLU A 1 122 ? -17.438 -4.305 22.950 1.00 90.62 122 GLU A O 1
ATOM 930 N N . SER A 1 123 ? -17.352 -6.142 21.670 1.00 92.56 123 SER A N 1
ATOM 931 C CA . SER A 1 123 ? -16.019 -6.567 22.121 1.00 92.56 123 SER A CA 1
ATOM 932 C C . SER A 1 123 ? -14.877 -5.750 21.498 1.00 92.56 123 SER A C 1
ATOM 934 O O . SER A 1 123 ? -13.732 -5.878 21.930 1.00 92.56 123 SER A O 1
ATOM 936 N N . LEU A 1 124 ? -15.153 -4.927 20.479 1.00 92.25 124 LEU A N 1
ATOM 937 C CA . LEU A 1 124 ? -14.151 -4.045 19.883 1.00 92.25 124 LEU A CA 1
ATOM 938 C C . LEU A 1 124 ? -13.920 -2.825 20.776 1.00 92.25 124 LEU A C 1
ATOM 940 O O . LEU A 1 124 ? -14.789 -1.957 20.879 1.00 92.25 124 LEU A O 1
ATOM 944 N N . ALA A 1 125 ? -12.733 -2.743 21.377 1.00 91.81 125 ALA A N 1
ATOM 945 C CA . ALA A 1 125 ? -12.295 -1.575 22.131 1.00 91.81 125 ALA A CA 1
ATOM 946 C C . ALA A 1 125 ? -11.882 -0.431 21.192 1.00 91.81 125 ALA A C 1
ATOM 948 O O . ALA A 1 125 ? -11.191 -0.654 20.196 1.00 91.81 125 ALA A O 1
ATOM 949 N N . ASP A 1 126 ? -12.291 0.789 21.538 1.00 91.44 126 ASP A N 1
ATOM 950 C CA . ASP A 1 126 ? -11.838 2.022 20.894 1.00 91.44 126 ASP A CA 1
ATOM 951 C C . ASP A 1 126 ? -10.734 2.662 21.757 1.00 91.44 126 ASP A C 1
ATOM 953 O O . ASP A 1 126 ? -10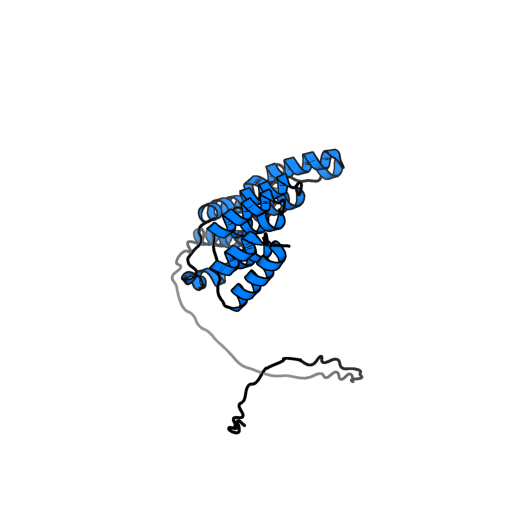.900 2.725 22.981 1.00 91.44 126 ASP A O 1
ATOM 957 N N . PRO A 1 127 ? -9.610 3.112 21.174 1.00 89.25 127 PRO A N 1
ATOM 958 C CA . PRO A 1 127 ? -8.581 3.840 21.913 1.00 89.25 127 PRO A CA 1
ATOM 959 C C . PRO A 1 127 ? -9.049 5.168 22.529 1.00 89.25 127 PRO A C 1
ATOM 961 O O . PRO A 1 127 ? -8.434 5.603 23.499 1.00 89.25 127 PRO A O 1
ATOM 964 N N . GLU A 1 128 ? -10.103 5.816 22.017 1.00 87.88 128 GLU A N 1
ATOM 965 C CA . GLU A 1 128 ? -10.666 7.026 22.643 1.00 87.88 128 GLU A CA 1
ATOM 966 C C . GLU A 1 128 ? -11.446 6.701 23.926 1.00 87.88 128 GLU A C 1
ATOM 968 O O . GLU A 1 128 ? -11.339 7.426 24.916 1.00 87.88 128 GLU A O 1
ATOM 973 N N . ASP A 1 129 ? -12.186 5.588 23.930 1.00 89.19 129 ASP A N 1
ATOM 974 C CA . ASP A 1 129 ? -12.995 5.146 25.073 1.00 89.19 129 ASP A CA 1
ATOM 975 C C . ASP A 1 129 ? -12.142 4.457 26.153 1.00 89.19 129 ASP A C 1
ATOM 977 O O . ASP A 1 129 ? -12.379 4.624 27.352 1.00 89.19 129 ASP A O 1
ATOM 981 N N . TYR A 1 130 ? -11.142 3.672 25.731 1.00 90.19 130 TYR A N 1
ATOM 982 C CA . TYR A 1 130 ? -10.296 2.861 26.613 1.00 90.19 130 TYR A CA 1
ATOM 983 C C . TYR A 1 130 ? -8.795 3.033 26.321 1.00 90.19 130 TYR A C 1
ATOM 985 O O . TYR A 1 130 ? -8.130 2.050 25.970 1.00 90.19 130 TYR A O 1
ATOM 993 N N . PRO A 1 131 ? -8.208 4.235 26.506 1.00 87.50 131 PRO A N 1
ATOM 994 C CA . PRO A 1 131 ? -6.796 4.482 26.195 1.00 87.50 131 PRO A CA 1
ATOM 995 C C . PRO A 1 131 ? -5.829 3.530 26.913 1.00 87.50 131 PRO A C 1
ATOM 997 O O . PRO A 1 131 ? -4.789 3.168 26.380 1.00 87.50 131 PRO A O 1
ATOM 1000 N N . ASN A 1 132 ? -6.189 3.067 28.112 1.00 89.75 132 ASN A N 1
ATOM 1001 C CA . ASN A 1 132 ? -5.377 2.166 28.932 1.00 89.75 132 ASN A CA 1
ATOM 1002 C C . ASN A 1 132 ? -5.189 0.757 28.339 1.00 89.75 132 ASN A C 1
ATOM 1004 O O . ASN A 1 132 ? -4.342 0.013 28.824 1.00 89.75 132 ASN A O 1
ATOM 1008 N N . LEU A 1 133 ? -5.991 0.363 27.344 1.00 89.88 133 LEU A N 1
ATOM 1009 C CA . LEU A 1 133 ? -5.836 -0.913 26.632 1.00 89.88 133 LEU A CA 1
ATOM 1010 C C . LEU A 1 133 ? -4.856 -0.813 25.451 1.00 89.88 133 LEU A C 1
ATOM 1012 O O . LEU A 1 133 ? -4.558 -1.823 24.810 1.00 89.88 133 LEU A O 1
ATOM 1016 N N . PHE A 1 134 ? -4.377 0.395 25.147 1.00 90.19 134 PHE A N 1
ATOM 1017 C CA . PHE A 1 134 ? -3.494 0.680 24.026 1.00 90.19 134 PHE A CA 1
ATOM 1018 C C . PHE A 1 134 ? -2.187 1.269 24.555 1.00 90.19 134 PHE A C 1
ATOM 1020 O O . PHE A 1 134 ? -2.114 2.427 24.961 1.00 90.19 134 PHE A O 1
ATOM 1027 N N . GLU A 1 135 ? -1.143 0.448 24.548 1.00 88.50 135 GLU A N 1
ATOM 1028 C CA . GLU A 1 135 ? 0.211 0.868 24.908 1.00 88.50 135 GLU A CA 1
ATOM 1029 C C . GLU A 1 135 ? 0.683 2.011 24.003 1.00 88.50 135 GLU A C 1
ATOM 1031 O O . GLU A 1 135 ? 0.413 2.016 22.800 1.00 88.50 135 GLU A O 1
ATOM 1036 N N . ASP A 1 136 ? 1.373 2.989 24.597 1.00 88.88 136 ASP A N 1
ATOM 1037 C CA . ASP A 1 136 ? 1.992 4.112 23.888 1.00 88.88 136 ASP A CA 1
ATOM 1038 C C . ASP A 1 136 ? 1.046 4.886 22.950 1.00 88.88 136 ASP A C 1
ATOM 1040 O O . ASP A 1 136 ? 1.473 5.447 21.939 1.00 88.88 136 ASP A O 1
ATOM 1044 N N . TRP A 1 137 ? -0.251 4.951 23.269 1.00 89.38 137 TRP A N 1
ATOM 1045 C CA . TRP A 1 137 ? -1.249 5.569 22.391 1.00 89.38 137 TRP A CA 1
ATOM 1046 C C . TRP A 1 137 ? -0.940 7.036 22.054 1.00 89.38 137 TRP A C 1
ATOM 1048 O O . TRP A 1 137 ? -0.841 7.410 20.884 1.00 89.38 137 TRP A O 1
ATOM 1058 N N . HIS A 1 138 ? -0.726 7.873 23.074 1.00 88.88 138 HIS A N 1
ATOM 1059 C CA . HIS A 1 138 ? -0.406 9.291 22.876 1.00 88.88 138 HIS A CA 1
ATOM 1060 C C . HIS A 1 138 ? 0.918 9.495 22.138 1.00 88.88 138 HIS A C 1
ATOM 1062 O O . HIS A 1 138 ? 1.031 10.392 21.304 1.00 88.88 138 HIS A O 1
ATOM 1068 N N . LEU A 1 139 ? 1.899 8.642 22.420 1.00 91.00 139 LEU A N 1
ATOM 1069 C CA . LEU A 1 139 ? 3.194 8.665 21.760 1.00 91.00 139 LEU A CA 1
ATOM 1070 C C . LEU A 1 139 ? 3.062 8.314 20.272 1.00 91.00 139 LEU A C 1
ATOM 1072 O O . LEU A 1 139 ? 3.624 8.997 19.421 1.00 91.00 139 LEU A O 1
ATOM 1076 N N . SER A 1 140 ? 2.249 7.309 19.950 1.00 91.50 140 SER A N 1
ATOM 1077 C CA . SER A 1 140 ? 1.971 6.889 18.574 1.00 91.50 140 SER A CA 1
ATOM 1078 C C . SER A 1 140 ? 1.349 8.017 17.744 1.00 91.50 140 SER A C 1
ATOM 1080 O O . SER A 1 140 ? 1.714 8.193 16.583 1.00 91.50 140 SER A O 1
ATOM 1082 N N . LEU A 1 141 ? 0.467 8.829 18.341 1.00 92.12 141 LEU A N 1
ATOM 1083 C CA . LEU A 1 141 ? -0.108 10.015 17.690 1.00 92.12 141 LEU A CA 1
ATOM 1084 C C . LEU A 1 141 ? 0.942 11.108 17.425 1.00 92.12 141 LEU A C 1
ATOM 1086 O O . LEU A 1 141 ? 0.932 11.731 16.363 1.00 92.12 141 LEU A O 1
ATOM 1090 N N . GLN A 1 142 ? 1.865 11.335 18.366 1.00 91.62 142 GLN A N 1
ATOM 1091 C CA . GLN A 1 142 ? 2.961 12.294 18.180 1.00 91.62 142 GLN A CA 1
ATOM 1092 C C . GLN A 1 142 ? 3.912 11.836 17.067 1.00 91.62 142 GLN A C 1
ATOM 1094 O O . GLN A 1 142 ? 4.221 12.613 16.162 1.00 91.62 142 GLN A O 1
ATOM 1099 N N . VAL A 1 143 ? 4.298 10.556 17.082 1.00 92.06 143 VAL A N 1
ATOM 1100 C CA . VAL A 1 143 ? 5.131 9.936 16.042 1.00 92.06 143 VAL A CA 1
ATOM 1101 C C . VAL A 1 143 ? 4.460 10.035 14.675 1.00 92.06 143 VAL A C 1
ATOM 1103 O O . VAL A 1 143 ? 5.112 10.416 13.704 1.00 92.06 143 VAL A O 1
ATOM 1106 N N . GLU A 1 144 ? 3.159 9.742 14.582 1.00 93.19 144 GLU A N 1
ATOM 1107 C CA . GLU A 1 144 ? 2.401 9.897 13.339 1.00 93.19 144 GLU A CA 1
ATOM 1108 C C . GLU A 1 144 ? 2.519 11.325 12.797 1.00 93.19 144 GLU A C 1
ATOM 1110 O O . GLU A 1 144 ? 2.863 11.493 11.624 1.00 93.19 144 GLU A O 1
ATOM 1115 N N . SER A 1 145 ? 2.305 12.337 13.646 1.00 91.50 145 SER A N 1
ATOM 1116 C CA . SER A 1 145 ? 2.413 13.748 13.264 1.00 91.50 145 SER A CA 1
ATOM 1117 C C . SER A 1 145 ? 3.812 14.084 12.741 1.00 91.50 145 SER A C 1
ATOM 1119 O O . SER A 1 145 ? 3.933 14.610 11.635 1.00 91.50 145 SER A O 1
ATOM 1121 N N . SER A 1 146 ? 4.872 13.719 13.470 1.00 88.94 146 SER A N 1
ATOM 1122 C CA . SER A 1 146 ? 6.259 14.006 13.068 1.00 88.94 146 SER A CA 1
ATOM 1123 C C . SER A 1 146 ? 6.686 13.282 11.787 1.00 88.94 146 SER A C 1
ATOM 1125 O O . SER A 1 146 ? 7.504 13.790 11.018 1.00 88.94 146 SER A O 1
ATOM 1127 N N . VAL A 1 147 ? 6.165 12.076 11.550 1.00 88.19 147 VAL A N 1
ATOM 1128 C CA . VAL A 1 147 ? 6.477 11.291 10.349 1.00 88.19 147 VAL A CA 1
ATOM 1129 C C . VAL A 1 147 ? 5.669 11.788 9.156 1.00 88.19 147 VAL A C 1
ATOM 1131 O O . VAL A 1 147 ? 6.196 11.786 8.045 1.00 88.19 147 VAL A O 1
ATOM 1134 N N . SER A 1 148 ? 4.423 12.228 9.367 1.00 87.88 148 SER A N 1
ATOM 1135 C CA . SER A 1 148 ? 3.515 12.668 8.299 1.00 87.88 148 SER A CA 1
ATOM 1136 C C . SER A 1 148 ? 4.112 13.766 7.417 1.00 87.88 148 SER A C 1
ATOM 1138 O O . SER A 1 148 ? 3.977 13.695 6.200 1.00 87.88 148 SER A O 1
ATOM 1140 N N . GLU A 1 149 ? 4.873 14.696 7.999 1.00 84.56 149 GLU A N 1
ATOM 1141 C CA . GLU A 1 149 ? 5.546 15.787 7.279 1.00 84.56 149 GLU A CA 1
ATOM 1142 C C . GLU A 1 149 ? 6.606 15.299 6.282 1.00 84.56 149 GLU A C 1
ATOM 1144 O O . GLU A 1 149 ? 6.882 15.957 5.282 1.00 84.56 149 GLU A O 1
ATOM 1149 N N . LYS A 1 150 ? 7.213 14.140 6.555 1.00 84.62 150 LYS A N 1
ATOM 1150 C CA . LYS A 1 150 ? 8.284 13.554 5.737 1.00 84.62 150 LYS A CA 1
ATOM 1151 C C . LYS A 1 150 ? 7.757 12.515 4.745 1.00 84.62 150 LYS A C 1
ATOM 1153 O O . LYS A 1 150 ? 8.513 12.065 3.882 1.00 84.62 150 LYS A O 1
ATOM 1158 N N . ARG A 1 151 ? 6.485 12.108 4.855 1.00 84.62 151 ARG A N 1
ATOM 1159 C CA . ARG A 1 151 ? 5.866 11.147 3.928 1.00 84.62 151 ARG A CA 1
ATOM 1160 C C . ARG A 1 151 ? 5.758 11.763 2.535 1.00 84.62 151 ARG A C 1
ATOM 1162 O O . ARG A 1 151 ? 5.434 12.935 2.385 1.00 84.62 151 ARG A O 1
ATOM 1169 N N . GLY A 1 152 ? 6.038 10.963 1.510 1.00 80.12 152 GLY A N 1
ATOM 1170 C CA . GLY A 1 152 ? 6.028 11.413 0.115 1.00 80.12 152 GLY A CA 1
ATOM 1171 C C . GLY A 1 152 ? 7.283 12.177 -0.323 1.00 80.12 152 GLY A C 1
ATOM 1172 O O . GLY A 1 152 ? 7.356 12.603 -1.472 1.00 80.12 152 GLY A O 1
ATOM 1173 N N . SER A 1 153 ? 8.283 12.330 0.553 1.00 85.75 153 SER A N 1
ATOM 1174 C CA . SER A 1 153 ? 9.622 12.767 0.153 1.00 85.75 153 SER A CA 1
ATOM 1175 C C . SER A 1 153 ? 10.450 11.557 -0.272 1.00 85.75 153 SER A C 1
ATOM 1177 O O . SER A 1 153 ? 10.791 10.716 0.559 1.00 85.75 153 SER A O 1
ATOM 1179 N N . TYR A 1 154 ? 10.816 11.492 -1.550 1.00 86.31 154 TYR A N 1
ATOM 1180 C CA . TYR A 1 154 ? 11.635 10.414 -2.106 1.00 86.31 154 TYR A CA 1
ATOM 1181 C C . TYR A 1 154 ? 13.079 10.906 -2.277 1.00 86.31 154 TYR A C 1
ATOM 1183 O O . TYR A 1 154 ? 13.355 11.668 -3.208 1.00 86.31 154 TYR A O 1
ATOM 1191 N N . PRO A 1 155 ? 14.007 10.553 -1.366 1.00 86.44 155 PRO A N 1
ATOM 1192 C CA . PRO A 1 155 ? 15.396 10.961 -1.510 1.00 86.44 155 PRO A CA 1
ATOM 1193 C C . PRO A 1 155 ? 16.030 10.283 -2.738 1.00 86.44 155 PRO A C 1
ATOM 1195 O O . PRO A 1 155 ? 15.681 9.143 -3.055 1.00 86.44 155 PRO A O 1
ATOM 1198 N N . PRO A 1 156 ? 16.992 10.938 -3.413 1.00 88.75 156 PRO A N 1
ATOM 1199 C CA . PRO A 1 156 ? 17.742 10.318 -4.500 1.00 88.75 156 PRO A CA 1
ATOM 1200 C C . PRO A 1 156 ? 18.437 9.030 -4.050 1.00 88.75 156 PRO A C 1
ATOM 1202 O O . PRO A 1 156 ? 18.945 8.953 -2.927 1.00 88.75 156 PRO A O 1
ATOM 1205 N N . ALA A 1 157 ? 18.535 8.052 -4.954 1.00 88.31 157 ALA A N 1
ATOM 1206 C CA . ALA A 1 157 ? 19.139 6.746 -4.674 1.00 88.31 157 ALA A CA 1
ATOM 1207 C C . ALA A 1 157 ? 20.587 6.840 -4.150 1.00 88.31 157 ALA A C 1
ATOM 1209 O O . ALA A 1 157 ? 21.010 6.018 -3.341 1.00 88.31 157 ALA A O 1
ATOM 1210 N N . GLU A 1 158 ? 21.327 7.883 -4.533 1.00 91.19 158 GLU A N 1
ATOM 1211 C CA . GLU A 1 158 ? 22.681 8.179 -4.040 1.00 91.19 158 GLU A CA 1
ATOM 1212 C C . GLU A 1 158 ? 22.758 8.279 -2.508 1.00 91.19 158 GLU A C 1
ATOM 1214 O O . GLU A 1 158 ? 23.780 7.961 -1.902 1.00 91.19 158 GLU A O 1
ATOM 1219 N N . GLN A 1 159 ? 21.666 8.685 -1.856 1.00 90.38 159 GLN A N 1
ATOM 1220 C CA . GLN A 1 159 ? 21.611 8.848 -0.405 1.00 90.38 159 GLN A CA 1
ATOM 1221 C C . GLN A 1 159 ? 21.331 7.538 0.339 1.00 90.38 159 GLN A C 1
ATOM 1223 O O . GLN A 1 159 ? 21.258 7.562 1.567 1.00 90.38 159 GLN A O 1
ATOM 1228 N N . TYR A 1 160 ? 21.194 6.401 -0.355 1.00 88.81 160 TYR A N 1
ATOM 1229 C CA . TYR A 1 160 ? 20.804 5.114 0.233 1.00 88.81 160 TYR A CA 1
ATOM 1230 C C . TYR A 1 160 ? 21.611 4.736 1.484 1.00 88.81 160 TYR A C 1
ATOM 1232 O O . TYR A 1 160 ? 21.029 4.315 2.483 1.00 88.81 160 TYR A O 1
ATOM 1240 N N . ILE A 1 161 ? 22.929 4.963 1.483 1.00 90.38 161 ILE A N 1
ATOM 1241 C CA . ILE A 1 161 ? 23.809 4.641 2.621 1.00 90.38 161 ILE A CA 1
ATOM 1242 C C . ILE A 1 161 ? 23.365 5.348 3.916 1.00 90.38 161 ILE A C 1
ATOM 1244 O O . ILE A 1 161 ? 23.439 4.760 4.993 1.00 90.38 161 ILE A O 1
ATOM 1248 N N . ASN A 1 162 ? 22.805 6.559 3.820 1.00 87.75 162 ASN A N 1
ATOM 1249 C CA . ASN A 1 162 ? 22.300 7.319 4.972 1.00 87.75 162 ASN A CA 1
ATOM 1250 C C . ASN A 1 162 ? 20.978 6.762 5.539 1.00 87.75 162 ASN A C 1
ATOM 1252 O O . ASN A 1 162 ? 20.591 7.099 6.664 1.00 87.75 162 ASN A O 1
ATOM 1256 N N . TYR A 1 163 ? 20.264 5.947 4.758 1.00 84.31 163 TYR A N 1
ATOM 1257 C CA . TYR A 1 163 ? 18.954 5.386 5.100 1.00 84.31 163 TYR A CA 1
ATOM 1258 C C . TYR A 1 163 ? 18.993 3.880 5.373 1.00 84.31 163 TYR A C 1
ATOM 1260 O O . TYR A 1 163 ? 18.114 3.385 6.076 1.00 84.31 163 TYR A O 1
ATOM 1268 N N . ALA A 1 164 ? 20.011 3.159 4.895 1.00 83.50 164 ALA A N 1
ATOM 1269 C CA . ALA A 1 16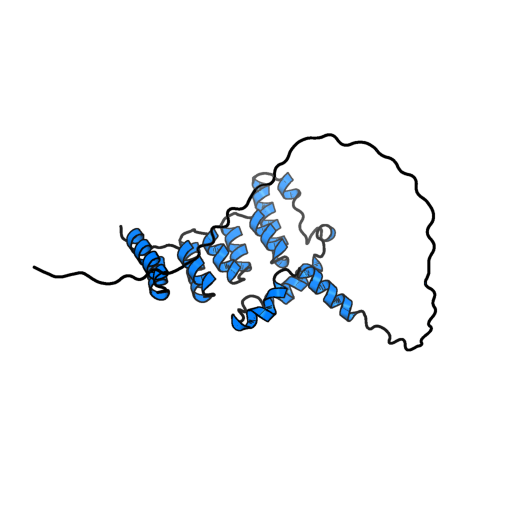4 ? 20.116 1.704 5.018 1.00 83.50 164 ALA A CA 1
ATOM 1270 C C . ALA A 1 164 ? 19.946 1.215 6.471 1.00 83.50 164 ALA A C 1
ATOM 1272 O O . ALA A 1 164 ? 19.177 0.288 6.731 1.00 83.50 164 ALA A O 1
ATOM 1273 N N . GLY A 1 165 ? 20.575 1.900 7.434 1.00 75.81 165 GLY A N 1
ATOM 1274 C CA . GLY A 1 165 ? 20.482 1.572 8.864 1.00 75.81 165 GLY A CA 1
ATOM 1275 C C . GLY A 1 165 ? 19.169 1.974 9.552 1.00 75.81 165 GLY A C 1
ATOM 1276 O O . GLY A 1 165 ? 18.922 1.550 10.675 1.00 75.81 165 GLY A O 1
ATOM 1277 N N . LYS A 1 166 ? 18.313 2.774 8.902 1.00 75.62 166 LYS A N 1
ATOM 1278 C CA . LYS A 1 166 ? 17.050 3.279 9.479 1.00 75.62 166 LYS A CA 1
ATOM 1279 C C . LYS A 1 166 ? 15.842 2.390 9.170 1.00 75.62 166 LYS A C 1
ATOM 1281 O O . LYS A 1 166 ? 14.772 2.610 9.724 1.00 75.62 166 LYS A O 1
ATOM 1286 N N . SER A 1 167 ? 16.007 1.395 8.301 1.00 66.69 167 SER A N 1
ATOM 1287 C CA . SER A 1 167 ? 14.924 0.562 7.760 1.00 66.69 167 SER A CA 1
ATOM 1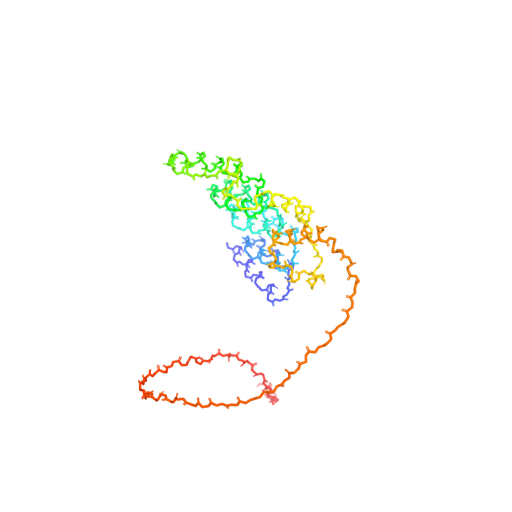288 C C . SER A 1 167 ? 14.209 -0.321 8.794 1.00 66.69 167 SER A C 1
ATOM 1290 O O . SER A 1 167 ? 13.029 -0.603 8.621 1.00 66.69 167 SER A O 1
ATOM 1292 N N . ASN A 1 168 ? 14.884 -0.712 9.882 1.00 71.62 168 ASN A N 1
ATOM 1293 C CA . ASN A 1 168 ? 14.336 -1.600 10.921 1.00 71.62 168 ASN A CA 1
ATOM 1294 C C . ASN A 1 168 ? 14.061 -0.893 12.260 1.00 71.62 168 ASN A C 1
ATOM 1296 O O . ASN A 1 168 ? 13.818 -1.551 13.271 1.00 71.62 168 ASN A O 1
ATOM 1300 N N . ALA A 1 169 ? 14.141 0.439 12.304 1.00 78.81 169 ALA A N 1
ATOM 1301 C CA . ALA A 1 169 ? 13.959 1.177 13.547 1.00 78.81 169 ALA A CA 1
ATOM 1302 C C . ALA A 1 169 ? 12.475 1.236 13.942 1.00 78.81 169 ALA A C 1
ATOM 1304 O O . ALA A 1 169 ? 11.630 1.679 13.162 1.00 78.81 169 ALA A O 1
ATOM 1305 N N . ASN A 1 170 ? 12.159 0.845 15.180 1.00 86.12 170 ASN A N 1
ATOM 1306 C CA . ASN A 1 170 ? 10.851 1.121 15.764 1.00 86.12 170 ASN A CA 1
ATOM 1307 C C . ASN A 1 170 ? 10.751 2.628 16.049 1.00 86.12 170 ASN A C 1
ATOM 1309 O O . ASN A 1 170 ? 11.470 3.160 16.895 1.00 86.12 170 ASN A O 1
ATOM 1313 N N . LEU A 1 171 ? 9.863 3.310 15.325 1.00 84.75 171 LEU A N 1
ATOM 1314 C CA . LEU A 1 171 ? 9.695 4.761 15.412 1.00 84.75 171 LEU A CA 1
ATOM 1315 C C . LEU A 1 171 ? 9.214 5.218 16.794 1.00 84.75 171 LEU A C 1
ATOM 1317 O O . LEU A 1 171 ? 9.597 6.296 17.236 1.00 84.75 171 LEU A O 1
ATOM 1321 N N . VAL A 1 172 ? 8.415 4.395 17.477 1.00 86.56 172 VAL A N 1
ATOM 1322 C CA . VAL A 1 172 ? 7.907 4.683 18.824 1.00 86.56 172 VAL A CA 1
ATOM 1323 C C . VAL A 1 172 ? 9.057 4.656 19.829 1.00 86.56 172 VAL A C 1
ATOM 1325 O O . VAL A 1 172 ? 9.250 5.621 20.561 1.00 86.56 172 VAL A O 1
ATOM 1328 N N . GLU A 1 173 ? 9.890 3.615 19.797 1.00 86.88 173 GLU A N 1
ATOM 1329 C CA . GLU A 1 173 ? 11.069 3.496 20.671 1.00 86.88 173 GLU A CA 1
ATOM 1330 C C . GLU A 1 173 ? 12.121 4.577 20.384 1.00 86.88 173 GLU A C 1
ATOM 1332 O O . GLU A 1 173 ? 12.676 5.177 21.303 1.00 86.88 173 GLU A O 1
ATOM 1337 N N . ALA A 1 174 ? 12.359 4.892 19.107 1.00 85.44 174 ALA A N 1
ATOM 1338 C CA . ALA A 1 174 ? 13.271 5.968 18.725 1.00 85.44 174 ALA A CA 1
ATOM 1339 C C . ALA A 1 174 ? 12.817 7.332 19.273 1.00 85.44 174 ALA A C 1
ATOM 1341 O O . ALA A 1 174 ? 13.648 8.135 19.696 1.00 85.44 174 ALA A O 1
ATOM 1342 N N . PHE A 1 175 ? 11.505 7.582 19.294 1.00 85.50 175 PHE A N 1
ATOM 1343 C CA . PHE A 1 175 ? 10.942 8.815 19.836 1.00 85.50 175 PHE A CA 1
ATOM 1344 C C . PHE A 1 175 ? 11.027 8.869 21.369 1.00 85.50 175 PHE A C 1
ATOM 1346 O O . PHE A 1 175 ? 11.358 9.924 21.906 1.00 85.50 175 PHE A O 1
ATOM 1353 N N . LYS A 1 176 ? 10.833 7.740 22.074 1.00 87.12 176 LYS A N 1
ATOM 1354 C CA . LYS A 1 176 ? 11.065 7.654 23.534 1.00 87.12 176 LYS A CA 1
ATOM 1355 C C . LYS A 1 176 ? 12.500 8.024 23.891 1.00 87.12 176 LYS A C 1
ATOM 1357 O O . LYS A 1 176 ? 12.721 8.873 24.747 1.00 87.12 176 LYS A O 1
ATOM 1362 N N . ASN A 1 177 ? 13.471 7.431 23.198 1.00 83.06 177 ASN A N 1
ATOM 1363 C CA . ASN A 1 177 ? 14.889 7.674 23.470 1.00 83.06 177 ASN A CA 1
ATOM 1364 C C . ASN A 1 177 ? 15.289 9.134 23.216 1.00 83.06 177 ASN A C 1
ATOM 1366 O O . ASN A 1 177 ? 16.160 9.659 23.903 1.00 83.06 177 ASN A O 1
ATOM 1370 N N . MET A 1 178 ? 14.648 9.795 22.247 1.00 77.12 178 MET A N 1
ATOM 1371 C CA . MET A 1 178 ? 14.889 11.208 21.961 1.00 77.12 178 MET A CA 1
ATOM 1372 C C . MET A 1 178 ? 14.339 12.125 23.062 1.00 77.12 178 MET A C 1
ATOM 1374 O O .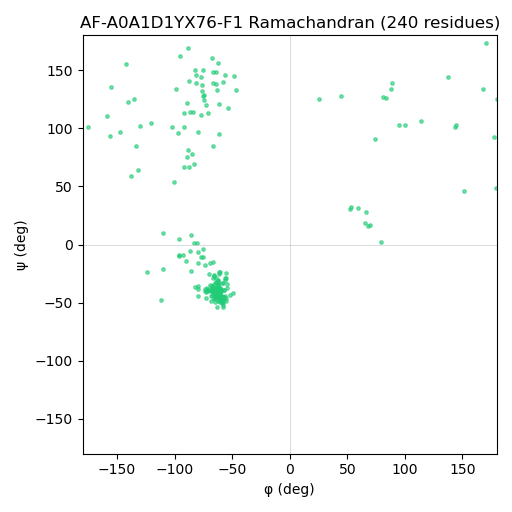 MET A 1 178 ? 15.017 13.074 23.429 1.00 77.12 178 MET A O 1
ATOM 1378 N N . GLN A 1 179 ? 13.165 11.816 23.623 1.00 65.62 179 GLN A N 1
ATOM 1379 C CA . GLN A 1 179 ? 12.594 12.572 24.747 1.00 65.62 179 GLN A CA 1
ATOM 1380 C C . GLN A 1 179 ? 13.401 12.394 26.040 1.00 65.62 179 GLN A C 1
ATOM 1382 O O . GLN A 1 179 ? 13.638 13.358 26.754 1.00 65.62 179 GLN A O 1
ATOM 1387 N N . ILE A 1 180 ? 13.882 11.178 26.316 1.00 59.56 180 ILE A N 1
ATOM 1388 C CA . ILE A 1 180 ? 14.674 10.889 27.524 1.00 59.56 180 ILE A CA 1
ATOM 1389 C C . ILE A 1 180 ? 16.043 11.593 27.474 1.00 59.56 180 ILE A C 1
ATOM 1391 O O . ILE A 1 180 ? 16.526 12.071 28.495 1.00 59.56 180 ILE A O 1
ATOM 1395 N N . GLY A 1 181 ? 16.651 11.710 26.288 1.00 48.12 181 GLY A N 1
ATOM 1396 C CA . GLY A 1 181 ? 17.916 12.430 26.105 1.00 48.12 181 GLY A CA 1
ATOM 1397 C C . GLY A 1 181 ? 17.823 13.954 26.266 1.00 48.12 181 GLY A C 1
ATOM 1398 O O . GLY A 1 181 ? 18.858 14.596 26.420 1.00 48.12 181 GLY A O 1
ATOM 1399 N N . GLU A 1 182 ? 16.619 14.536 26.237 1.00 44.53 182 GLU A N 1
ATOM 1400 C CA . GLU A 1 182 ? 16.393 15.960 26.538 1.00 44.53 182 GLU A CA 1
ATOM 1401 C C . GLU A 1 182 ? 16.224 16.219 28.050 1.00 44.53 182 GLU A C 1
ATOM 1403 O O . GLU A 1 182 ? 16.508 17.325 28.504 1.00 44.53 182 GLU A O 1
ATOM 1408 N N . ASP A 1 183 ? 15.837 15.203 28.834 1.00 42.88 183 ASP A N 1
ATOM 1409 C CA . ASP A 1 183 ? 15.651 15.303 30.291 1.00 42.88 183 ASP A CA 1
ATOM 1410 C C . ASP A 1 183 ? 16.925 14.970 31.105 1.00 42.88 183 ASP A C 1
ATOM 1412 O O . ASP A 1 183 ? 17.010 15.307 32.289 1.00 42.88 183 ASP A O 1
ATOM 1416 N N . GLU A 1 184 ? 17.948 14.361 30.492 1.00 39.91 184 GLU A N 1
ATOM 1417 C CA . GLU A 1 184 ? 19.280 14.182 31.094 1.00 39.91 184 GLU A CA 1
ATOM 1418 C C . GLU A 1 184 ? 20.232 15.342 30.732 1.00 39.91 184 GLU A C 1
ATOM 1420 O O . GLU A 1 184 ? 21.266 15.160 30.085 1.00 39.91 184 GLU A O 1
ATOM 1425 N N . GLU A 1 185 ? 19.956 16.556 31.225 1.00 36.16 185 GLU A N 1
ATOM 1426 C CA . GLU A 1 185 ? 21.058 17.468 31.565 1.00 36.16 185 GLU A CA 1
ATOM 1427 C C . GLU A 1 185 ? 21.821 16.846 32.745 1.00 36.16 185 GLU A C 1
ATOM 1429 O O . GLU A 1 185 ? 21.555 17.121 33.915 1.00 36.16 185 GLU A O 1
ATOM 1434 N N . VAL A 1 186 ? 22.753 15.945 32.430 1.00 33.59 186 VAL A N 1
ATOM 1435 C CA . VAL A 1 186 ? 23.684 15.344 33.390 1.00 33.59 186 VAL A CA 1
ATOM 1436 C C . VAL A 1 186 ? 24.407 16.479 34.129 1.00 33.59 186 VAL A C 1
ATOM 1438 O O . VAL A 1 186 ? 25.124 17.254 33.483 1.00 33.59 186 VAL A O 1
ATOM 1441 N N . PRO A 1 187 ? 24.265 16.625 35.462 1.00 33.31 187 PRO A N 1
ATOM 1442 C CA . PRO A 1 187 ? 25.071 17.581 36.199 1.00 33.31 187 PRO A CA 1
ATOM 1443 C C . PRO A 1 187 ? 26.540 17.189 36.040 1.00 33.31 187 PRO A C 1
ATOM 1445 O O . PRO A 1 187 ? 26.936 16.077 36.384 1.00 33.31 187 PRO A O 1
ATOM 1448 N N . LEU A 1 188 ? 27.346 18.097 35.490 1.00 41.44 188 LEU A N 1
ATOM 1449 C CA . LEU A 1 188 ? 28.795 17.942 35.401 1.00 41.44 188 LEU A CA 1
ATOM 1450 C C . LEU A 1 188 ? 29.376 17.839 36.818 1.00 41.44 188 LEU A C 1
ATOM 1452 O O . LEU A 1 188 ? 29.641 18.859 37.456 1.00 41.44 188 LEU A O 1
ATOM 1456 N N . GLU A 1 189 ? 29.587 16.622 37.312 1.00 33.59 189 GLU A N 1
ATOM 1457 C CA . GLU A 1 189 ? 30.330 16.398 38.547 1.00 33.59 189 GLU A CA 1
ATOM 1458 C C . GLU A 1 189 ? 31.812 16.177 38.215 1.00 33.59 189 GLU A C 1
ATOM 1460 O O . GLU A 1 189 ? 32.249 15.130 37.741 1.00 33.59 189 GLU A O 1
ATOM 1465 N N . ASN A 1 190 ? 32.592 17.238 38.424 1.00 38.81 190 ASN A N 1
ATOM 1466 C CA . ASN A 1 190 ? 34.044 17.173 38.527 1.00 38.81 190 ASN A CA 1
ATOM 1467 C C . ASN A 1 190 ? 34.440 16.330 39.751 1.00 38.81 190 ASN A C 1
ATOM 1469 O O . ASN A 1 190 ? 34.016 16.669 40.853 1.00 38.81 190 ASN A O 1
ATOM 1473 N N . GLY A 1 191 ? 35.378 15.386 39.604 1.00 32.28 191 GLY A N 1
ATOM 1474 C CA . GLY A 1 191 ? 36.287 15.056 40.710 1.00 32.28 191 GLY A CA 1
ATOM 1475 C C . GLY A 1 191 ? 36.710 13.599 40.898 1.00 32.28 191 GLY A C 1
ATOM 1476 O O . GLY A 1 191 ? 36.050 12.846 41.595 1.00 32.28 191 GLY A O 1
ATOM 1477 N N . ASP A 1 192 ? 37.930 13.333 40.436 1.00 30.80 192 ASP A N 1
ATOM 1478 C CA . ASP A 1 192 ? 39.004 12.643 41.167 1.00 30.80 192 ASP A CA 1
ATOM 1479 C C . ASP A 1 192 ? 39.140 11.104 41.135 1.00 30.80 192 ASP A C 1
ATOM 1481 O O . ASP A 1 192 ? 38.221 10.304 41.269 1.00 30.80 192 ASP A O 1
ATOM 1485 N N . SER A 1 193 ? 40.401 10.744 40.921 1.00 38.75 193 SER A N 1
ATOM 1486 C CA . SER A 1 193 ? 41.028 9.449 40.689 1.00 38.75 193 SER A CA 1
ATOM 1487 C C . SER A 1 193 ? 41.323 8.658 41.968 1.00 38.75 193 SER A C 1
ATOM 1489 O O . SER A 1 193 ? 41.684 9.235 42.988 1.00 38.75 193 SER A O 1
ATOM 1491 N N . GLY A 1 194 ? 41.312 7.323 41.884 1.00 28.50 194 GLY A N 1
ATOM 1492 C CA . GLY A 1 194 ? 41.828 6.456 42.948 1.00 28.50 194 GLY A CA 1
ATOM 1493 C C . GLY A 1 194 ? 41.826 4.973 42.578 1.00 28.50 194 GLY A C 1
ATOM 1494 O O . GLY A 1 194 ? 40.794 4.319 42.607 1.00 28.50 194 GLY A O 1
ATOM 1495 N N . HIS A 1 195 ? 42.999 4.476 42.201 1.00 29.83 195 HIS A N 1
ATOM 1496 C CA . HIS A 1 195 ? 43.352 3.097 41.855 1.00 29.83 195 HIS A CA 1
ATOM 1497 C C . HIS A 1 195 ? 43.483 2.187 43.092 1.00 29.83 195 HIS A C 1
ATOM 1499 O O . HIS A 1 195 ? 43.899 2.680 44.130 1.00 29.83 195 HIS A O 1
ATOM 1505 N N . GLU A 1 196 ? 43.196 0.887 42.936 1.00 30.23 196 GLU A N 1
ATOM 1506 C CA . GLU A 1 196 ? 43.842 -0.314 43.535 1.00 30.23 196 GLU A CA 1
ATOM 1507 C C . GLU A 1 196 ? 42.898 -1.510 43.250 1.00 30.23 196 GLU A C 1
ATOM 1509 O O . GLU A 1 196 ? 41.691 -1.371 43.389 1.00 30.23 196 GLU A O 1
ATOM 1514 N N . GLY A 1 197 ? 43.271 -2.706 42.790 1.00 27.16 197 GLY A N 1
ATOM 1515 C CA . GLY A 1 197 ? 44.541 -3.416 42.693 1.00 27.16 197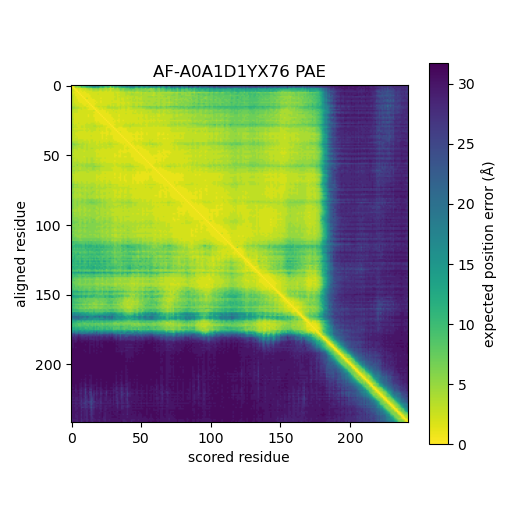 GLY A CA 1
ATOM 1516 C C . GLY A 1 197 ? 44.299 -4.883 43.110 1.00 27.16 197 GLY A C 1
ATOM 1517 O O . GLY A 1 197 ? 43.545 -5.116 44.049 1.00 27.16 197 GLY A O 1
ATOM 1518 N N . ILE A 1 198 ? 44.998 -5.824 42.455 1.00 29.91 198 ILE A N 1
ATOM 1519 C CA . ILE A 1 198 ? 45.319 -7.220 42.855 1.00 29.91 198 ILE A CA 1
ATOM 1520 C C . ILE A 1 198 ? 44.681 -8.342 42.003 1.00 29.91 198 ILE A C 1
ATOM 1522 O O . ILE A 1 198 ? 43.501 -8.672 42.109 1.00 29.91 198 ILE A O 1
ATOM 1526 N N . GLU A 1 199 ? 45.560 -8.953 41.200 1.00 28.84 199 GLU A N 1
ATOM 1527 C CA . GLU A 1 199 ? 45.462 -10.263 40.549 1.00 28.84 199 GLU A CA 1
ATOM 1528 C C . GLU A 1 199 ? 46.013 -11.400 41.445 1.00 28.84 199 GLU A C 1
ATOM 1530 O O . GLU A 1 199 ? 46.739 -11.153 42.406 1.00 28.84 199 GLU A O 1
ATOM 1535 N N . GLU A 1 200 ? 45.736 -12.630 40.988 1.00 28.00 200 GLU A N 1
ATOM 1536 C CA . GLU A 1 200 ? 46.458 -13.908 41.164 1.00 28.00 200 GLU A CA 1
ATOM 1537 C C . GLU A 1 200 ? 45.997 -14.964 42.203 1.00 28.00 200 GLU A C 1
ATOM 1539 O O . GLU A 1 200 ? 46.339 -14.931 43.379 1.00 28.00 200 GLU A O 1
ATOM 1544 N N . ASN A 1 201 ? 45.344 -15.997 41.638 1.00 26.05 201 ASN A N 1
ATOM 1545 C CA . ASN A 1 201 ? 45.855 -17.374 41.442 1.00 26.05 201 ASN A CA 1
ATOM 1546 C C . ASN A 1 201 ? 45.672 -18.439 42.556 1.00 26.05 201 ASN A C 1
ATOM 1548 O O . ASN A 1 201 ? 45.907 -18.188 43.733 1.00 26.05 201 ASN A O 1
ATOM 1552 N N . GLY A 1 202 ? 45.337 -19.675 42.140 1.00 26.98 202 GLY A N 1
ATOM 1553 C CA . GLY A 1 202 ? 45.463 -20.896 42.958 1.00 26.98 202 GLY A CA 1
ATOM 1554 C C . GLY A 1 202 ? 44.366 -21.959 42.771 1.00 26.98 202 GLY A C 1
ATOM 1555 O O . GLY A 1 202 ? 43.278 -21.827 43.319 1.00 26.98 202 GLY A O 1
ATOM 1556 N N . GLU A 1 203 ? 44.692 -23.020 42.028 1.00 27.14 203 GLU A N 1
ATOM 1557 C CA . GLU A 1 203 ? 43.902 -24.227 41.721 1.00 27.14 203 GLU A CA 1
ATOM 1558 C C . GLU A 1 203 ? 43.641 -25.150 42.937 1.00 27.14 203 GLU A C 1
ATOM 1560 O O . GLU A 1 203 ? 44.396 -25.131 43.910 1.00 27.14 203 GLU A O 1
ATOM 1565 N N . GLY A 1 204 ? 42.625 -26.027 42.846 1.00 27.11 204 GLY A N 1
ATOM 1566 C CA . GLY A 1 204 ? 42.427 -27.128 43.799 1.00 27.11 204 GLY A CA 1
ATOM 1567 C C . GLY A 1 204 ? 41.179 -28.002 43.591 1.00 27.11 204 GLY A C 1
ATOM 1568 O O . GLY A 1 204 ? 40.135 -27.727 44.169 1.00 27.11 204 GLY A O 1
ATOM 1569 N N . GLU A 1 205 ? 41.389 -29.085 42.839 1.00 27.31 205 GLU A N 1
ATOM 1570 C CA . GLU A 1 205 ? 40.837 -30.449 42.972 1.00 27.31 205 GLU A CA 1
ATOM 1571 C C . GLU A 1 205 ? 39.453 -30.863 42.412 1.00 27.31 205 GLU A C 1
ATOM 1573 O O . GLU A 1 205 ? 38.388 -30.311 42.673 1.00 27.31 205 GLU A O 1
ATOM 1578 N N . GLU A 1 206 ? 39.587 -31.932 41.622 1.00 28.61 206 GLU A N 1
ATOM 1579 C CA . GLU A 1 206 ? 38.689 -32.775 40.841 1.00 28.61 206 GLU A CA 1
ATOM 1580 C C . GLU A 1 206 ? 37.653 -33.558 41.668 1.00 28.61 206 GLU A C 1
ATOM 1582 O O . GLU A 1 206 ? 37.974 -34.099 42.719 1.00 28.61 206 GLU A O 1
ATOM 1587 N N . GLU A 1 207 ? 36.468 -33.796 41.096 1.00 27.41 207 GLU A N 1
ATOM 1588 C CA . GLU A 1 207 ? 35.843 -35.123 41.175 1.00 27.41 207 GLU A CA 1
ATOM 1589 C C . GLU A 1 207 ? 35.186 -35.472 39.832 1.00 27.41 207 GLU A C 1
ATOM 1591 O O . GLU A 1 207 ? 34.349 -34.743 39.294 1.00 27.41 207 GLU A O 1
ATOM 1596 N N . ALA A 1 208 ? 35.629 -36.599 39.278 1.00 26.45 208 ALA A N 1
ATOM 1597 C CA . ALA A 1 208 ? 35.189 -37.181 38.024 1.00 26.45 208 ALA A CA 1
ATOM 1598 C C . ALA A 1 208 ? 33.889 -37.975 38.207 1.00 26.45 208 ALA A C 1
ATOM 1600 O O . ALA A 1 208 ? 33.753 -38.757 39.147 1.00 26.45 208 ALA A O 1
ATOM 1601 N N . ILE A 1 209 ? 32.966 -37.846 37.253 1.00 29.41 209 ILE A N 1
ATOM 1602 C CA . ILE A 1 209 ? 31.886 -38.815 37.046 1.00 29.41 209 ILE A CA 1
ATOM 1603 C C . ILE A 1 209 ? 31.887 -39.176 35.559 1.00 29.41 209 ILE A C 1
ATOM 1605 O O . ILE A 1 209 ? 31.420 -38.409 34.719 1.00 29.41 209 ILE A O 1
ATOM 1609 N N . GLU A 1 210 ? 32.446 -40.345 35.246 1.00 28.95 210 GLU A N 1
ATOM 1610 C CA . GLU A 1 210 ? 32.273 -41.026 33.962 1.00 28.95 210 GLU A CA 1
ATOM 1611 C C . GLU A 1 210 ? 30.873 -41.652 33.904 1.00 28.95 210 GLU A C 1
ATOM 1613 O O . GLU A 1 210 ? 30.490 -42.409 34.797 1.00 28.95 210 GLU A O 1
ATOM 1618 N N . VAL A 1 211 ? 30.127 -41.386 32.829 1.00 35.47 211 VAL A N 1
ATOM 1619 C CA . VAL A 1 211 ? 29.096 -42.306 32.334 1.00 35.47 211 VAL A CA 1
ATOM 1620 C C . VAL A 1 211 ? 29.206 -42.416 30.815 1.00 35.47 211 VAL A C 1
ATOM 1622 O O . VAL A 1 211 ? 29.228 -41.417 30.097 1.00 35.47 211 VAL A O 1
ATOM 1625 N N . ASP A 1 212 ? 29.329 -43.666 30.382 1.00 29.52 212 ASP A N 1
ATOM 1626 C CA . ASP A 1 212 ? 29.648 -44.134 29.039 1.00 29.52 212 ASP A CA 1
ATOM 1627 C C . ASP A 1 212 ? 28.642 -43.758 27.942 1.00 29.52 212 ASP A C 1
ATOM 1629 O O . ASP A 1 212 ? 27.447 -43.549 28.163 1.00 29.52 212 ASP A O 1
ATOM 1633 N N . ALA A 1 213 ? 29.182 -43.749 26.723 1.00 35.91 213 ALA A N 1
ATOM 1634 C CA . ALA A 1 213 ? 28.530 -43.497 25.450 1.00 35.91 213 ALA A CA 1
ATOM 1635 C C . ALA A 1 213 ? 27.929 -44.760 24.802 1.00 35.91 213 ALA A C 1
ATOM 1637 O O . ALA A 1 213 ? 28.573 -45.804 24.766 1.00 35.91 213 ALA A O 1
ATOM 1638 N N . ASP A 1 214 ? 26.745 -44.605 24.199 1.00 31.86 214 ASP A N 1
ATOM 1639 C CA . ASP A 1 214 ? 26.105 -45.428 23.148 1.00 31.86 214 ASP A CA 1
ATOM 1640 C C . ASP A 1 214 ? 24.744 -44.742 22.865 1.00 31.86 214 ASP A C 1
ATOM 1642 O O . ASP A 1 214 ? 24.003 -44.479 23.806 1.00 31.86 214 ASP A O 1
ATOM 1646 N N . GLY A 1 215 ? 24.317 -44.328 21.670 1.00 30.02 215 GLY A N 1
ATOM 1647 C CA . GLY A 1 215 ? 24.769 -44.527 20.301 1.00 30.02 215 GLY A CA 1
ATOM 1648 C C . GLY A 1 215 ? 23.700 -43.967 19.334 1.00 30.02 215 GLY A C 1
ATOM 1649 O O . GLY A 1 215 ? 22.595 -43.611 19.740 1.00 30.02 215 GLY A O 1
ATOM 1650 N N . SER A 1 216 ? 24.026 -43.957 18.036 1.00 38.44 216 SER A N 1
ATOM 1651 C CA . SER A 1 216 ? 23.100 -43.898 16.884 1.00 38.44 216 SER A CA 1
ATOM 1652 C C . SER A 1 216 ? 22.758 -42.541 16.220 1.00 38.44 216 SER A C 1
ATOM 1654 O O . SER A 1 216 ? 21.851 -41.817 16.615 1.00 38.44 216 SER A O 1
ATOM 1656 N N . THR A 1 217 ? 23.420 -42.360 15.064 1.00 34.62 217 THR A N 1
ATOM 1657 C CA . THR A 1 217 ? 22.934 -41.863 13.749 1.00 34.62 217 THR A CA 1
ATOM 1658 C C . THR A 1 217 ? 22.615 -40.378 13.542 1.00 34.62 217 THR A C 1
ATOM 1660 O O . THR A 1 217 ? 21.488 -39.931 13.708 1.00 34.62 217 THR A O 1
ATOM 1663 N N . ASP A 1 218 ? 23.645 -39.648 13.109 1.00 35.25 218 ASP A N 1
ATOM 1664 C CA . ASP A 1 218 ? 23.901 -39.202 11.722 1.00 35.25 218 ASP A CA 1
ATOM 1665 C C . ASP A 1 218 ? 22.749 -38.626 10.866 1.00 35.25 218 ASP A C 1
ATOM 1667 O O . ASP A 1 218 ? 21.717 -39.257 10.636 1.00 35.25 218 ASP A O 1
ATOM 1671 N N . GLY A 1 219 ? 23.000 -37.438 10.307 1.00 33.91 219 GLY A N 1
ATOM 1672 C CA . GLY A 1 219 ? 22.091 -36.719 9.414 1.00 33.91 219 GLY A CA 1
ATOM 1673 C C . GLY A 1 219 ? 22.634 -35.368 8.938 1.00 33.91 219 GLY A C 1
ATOM 1674 O O . GLY A 1 219 ? 21.935 -34.361 9.023 1.00 33.91 219 GLY A O 1
ATOM 1675 N N . ALA A 1 220 ? 23.883 -35.321 8.461 1.00 33.53 220 ALA A N 1
ATOM 1676 C CA . ALA A 1 220 ? 24.424 -34.158 7.758 1.00 33.53 220 ALA A CA 1
ATOM 1677 C C . ALA A 1 220 ? 23.804 -34.042 6.349 1.00 33.53 220 ALA A C 1
ATOM 1679 O O . ALA A 1 220 ? 23.945 -34.944 5.524 1.00 33.53 220 ALA A O 1
ATOM 1680 N N . ILE A 1 221 ? 23.128 -32.926 6.058 1.00 35.84 221 ILE A N 1
ATOM 1681 C CA . ILE A 1 221 ? 22.639 -32.594 4.712 1.00 35.84 221 ILE A CA 1
ATOM 1682 C C . ILE A 1 221 ? 23.713 -31.761 4.009 1.00 35.84 221 ILE A C 1
ATOM 1684 O O . ILE A 1 221 ? 24.011 -30.637 4.411 1.00 35.84 221 ILE A O 1
ATOM 1688 N N . LEU A 1 222 ? 24.302 -32.352 2.969 1.00 33.84 222 LEU A N 1
ATOM 1689 C CA . LEU A 1 222 ? 25.311 -31.743 2.114 1.00 33.84 222 LEU A CA 1
ATOM 1690 C C . LEU A 1 222 ? 24.694 -30.843 1.033 1.00 33.84 222 LEU A C 1
ATOM 1692 O O . LEU A 1 222 ? 23.620 -31.092 0.489 1.00 33.84 222 LEU A O 1
ATOM 1696 N N . VAL A 1 223 ? 25.470 -29.802 0.760 1.00 30.81 223 VAL A N 1
ATOM 1697 C CA . VAL A 1 223 ? 25.385 -28.710 -0.210 1.00 30.81 223 VAL A CA 1
ATOM 1698 C C . VAL A 1 223 ? 25.084 -29.167 -1.643 1.00 30.81 223 VAL A C 1
ATOM 1700 O O . VAL A 1 223 ? 25.642 -30.154 -2.108 1.00 30.81 223 VAL A O 1
ATOM 1703 N N . ASN A 1 224 ? 24.318 -28.362 -2.388 1.00 32.91 224 ASN A N 1
ATOM 1704 C CA . ASN A 1 224 ? 24.497 -28.261 -3.838 1.00 32.91 224 ASN A CA 1
ATOM 1705 C C . ASN A 1 224 ? 24.492 -26.780 -4.257 1.00 32.91 224 ASN A C 1
ATOM 1707 O O . ASN A 1 224 ? 23.461 -26.204 -4.602 1.00 32.91 224 ASN A O 1
ATOM 1711 N N . GLY A 1 225 ? 25.668 -26.158 -4.151 1.00 32.72 225 GLY A N 1
ATOM 1712 C CA . GLY A 1 225 ? 25.999 -24.887 -4.779 1.00 32.72 225 GLY A CA 1
ATOM 1713 C C . GLY A 1 225 ? 26.434 -25.174 -6.209 1.00 32.72 225 GLY A C 1
ATOM 1714 O O . GLY A 1 225 ? 27.429 -25.856 -6.430 1.00 32.72 225 GLY A O 1
ATOM 1715 N N . ASN A 1 226 ? 25.653 -24.709 -7.178 1.00 32.12 226 ASN A N 1
ATOM 1716 C CA . ASN A 1 226 ? 26.026 -24.783 -8.581 1.00 32.12 226 ASN A CA 1
ATOM 1717 C C . ASN A 1 226 ? 26.838 -23.526 -8.923 1.00 32.12 226 ASN A C 1
ATOM 1719 O O . ASN A 1 226 ? 26.286 -22.545 -9.420 1.00 32.12 226 ASN A O 1
ATOM 1723 N N . GLU A 1 227 ? 28.130 -23.555 -8.597 1.00 33.03 227 GLU A N 1
ATOM 1724 C CA . GLU A 1 227 ? 29.122 -22.621 -9.132 1.00 33.03 227 GLU A CA 1
ATOM 1725 C C . GLU A 1 227 ? 29.419 -23.003 -10.588 1.00 33.03 227 GLU A C 1
ATOM 1727 O O . GLU A 1 227 ? 29.719 -24.151 -10.916 1.00 33.03 227 GLU A O 1
ATOM 1732 N N . CYS A 1 228 ? 29.236 -22.032 -11.479 1.00 29.84 228 CYS A N 1
ATOM 1733 C CA . CYS A 1 228 ? 29.496 -22.139 -12.903 1.00 29.84 228 CYS A CA 1
ATOM 1734 C C . CYS A 1 228 ? 30.884 -21.549 -13.163 1.00 29.84 228 CYS A C 1
ATOM 1736 O O . CYS A 1 228 ? 31.002 -20.335 -13.308 1.00 29.84 228 CYS A O 1
ATOM 1738 N N . ASP A 1 229 ? 31.912 -22.395 -13.214 1.00 34.12 229 ASP A N 1
ATOM 1739 C CA . ASP A 1 229 ? 33.258 -21.977 -13.610 1.00 34.12 229 ASP A CA 1
ATOM 1740 C C . ASP A 1 229 ? 33.449 -22.092 -15.130 1.00 34.12 229 ASP A C 1
ATOM 1742 O O . ASP A 1 229 ? 33.312 -23.156 -15.742 1.00 34.12 229 ASP A O 1
ATOM 1746 N N . GLU A 1 230 ? 33.784 -20.958 -15.742 1.00 35.06 230 GLU A N 1
ATOM 1747 C CA . GLU A 1 230 ? 34.267 -20.820 -17.112 1.00 35.06 230 GLU A CA 1
ATOM 1748 C C . GLU A 1 230 ? 35.739 -21.259 -17.222 1.00 35.06 230 GLU A C 1
ATOM 1750 O O . GLU A 1 230 ? 36.578 -20.714 -16.511 1.00 35.06 230 GLU A O 1
ATOM 1755 N N . GLN A 1 231 ? 36.113 -22.091 -18.211 1.00 29.08 231 GLN A N 1
ATOM 1756 C CA . GLN A 1 231 ? 37.388 -21.879 -18.921 1.00 29.08 231 GLN A CA 1
ATOM 1757 C C . GLN A 1 231 ? 37.468 -22.539 -20.319 1.00 29.08 231 GLN A C 1
ATOM 1759 O O . GLN A 1 231 ? 37.537 -23.753 -20.4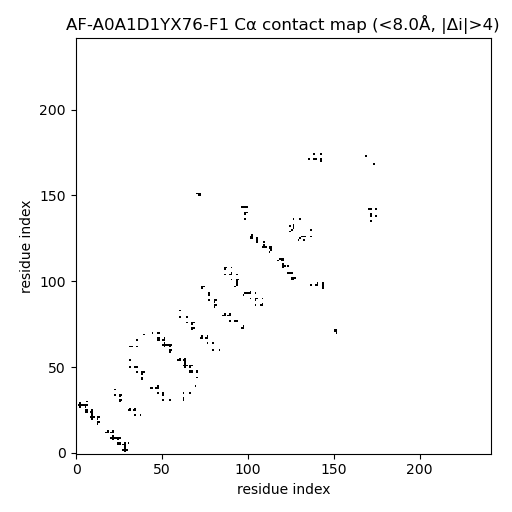66 1.00 29.08 231 GLN A O 1
ATOM 1764 N N . TRP A 1 232 ? 37.481 -21.673 -21.337 1.00 32.56 232 TRP A N 1
ATOM 1765 C CA . TRP A 1 232 ? 38.282 -21.639 -22.573 1.00 32.56 232 TRP A CA 1
ATOM 1766 C C . TRP A 1 232 ? 38.873 -22.922 -23.196 1.00 32.56 232 TRP A C 1
ATOM 1768 O O . TRP A 1 232 ? 39.755 -23.574 -22.646 1.00 32.56 232 TRP A O 1
ATOM 1778 N N . GLY A 1 233 ? 38.545 -23.125 -24.479 1.00 30.78 233 GLY A N 1
ATOM 1779 C CA . GLY A 1 233 ? 39.295 -23.965 -25.417 1.00 30.78 233 GLY A CA 1
ATOM 1780 C C . GLY A 1 233 ? 39.038 -23.550 -26.868 1.00 30.78 233 GLY A C 1
ATOM 1781 O O . GLY A 1 233 ? 38.076 -23.986 -27.490 1.00 30.78 233 GLY A O 1
ATOM 1782 N N . THR A 1 234 ? 39.895 -22.681 -27.403 1.00 35.72 234 THR A N 1
ATOM 1783 C CA . THR A 1 234 ? 39.996 -22.341 -28.831 1.00 35.72 234 THR A CA 1
ATOM 1784 C C . THR A 1 234 ? 40.430 -23.558 -29.646 1.00 35.72 234 THR A C 1
ATOM 1786 O O . THR A 1 234 ? 41.381 -24.212 -29.234 1.00 35.72 234 THR A O 1
ATOM 1789 N N . ASN A 1 235 ? 39.841 -23.797 -30.822 1.00 36.56 235 ASN A N 1
ATOM 1790 C CA . ASN A 1 235 ? 40.562 -24.345 -31.977 1.00 36.56 235 ASN A CA 1
ATOM 1791 C C . ASN A 1 235 ? 39.866 -23.967 -33.290 1.00 36.56 235 ASN A C 1
ATOM 1793 O O . ASN A 1 235 ? 38.643 -23.981 -33.410 1.00 36.56 235 ASN A O 1
ATOM 1797 N N . ASN A 1 236 ? 40.710 -23.563 -34.230 1.00 35.97 236 ASN A N 1
ATOM 1798 C CA . ASN A 1 236 ? 40.428 -22.846 -35.460 1.00 35.97 236 ASN A CA 1
ATOM 1799 C C . ASN A 1 236 ? 40.270 -23.810 -36.654 1.00 35.97 236 ASN A C 1
ATOM 1801 O O . ASN A 1 236 ? 40.805 -24.915 -36.632 1.00 35.97 236 ASN A O 1
ATOM 1805 N N . GLU A 1 237 ? 39.655 -23.277 -37.715 1.00 36.75 237 GLU A N 1
ATOM 1806 C CA . GLU A 1 237 ? 39.807 -23.619 -39.143 1.00 36.75 237 GLU A CA 1
ATOM 1807 C C . GLU A 1 237 ? 39.079 -24.830 -39.755 1.00 36.75 237 GLU A C 1
ATOM 1809 O O . GLU A 1 237 ? 39.264 -25.981 -39.372 1.00 36.75 237 GLU A O 1
ATOM 1814 N N . GLY A 1 238 ? 38.349 -24.545 -40.850 1.00 33.69 238 GLY A N 1
ATOM 1815 C CA . GLY A 1 238 ? 38.189 -25.518 -41.933 1.00 33.69 238 GLY A CA 1
ATOM 1816 C C . GLY A 1 238 ? 36.915 -25.493 -42.787 1.00 33.69 238 GLY A C 1
ATOM 1817 O O . GLY A 1 238 ? 36.386 -26.563 -43.059 1.00 33.69 238 GLY A O 1
ATOM 1818 N N . THR A 1 239 ? 36.422 -24.350 -43.276 1.00 44.44 239 THR A N 1
ATOM 1819 C CA . THR A 1 239 ? 35.682 -24.347 -44.564 1.00 44.44 239 THR A CA 1
ATOM 1820 C C . THR A 1 239 ? 36.682 -24.446 -45.720 1.00 44.44 239 THR A C 1
ATOM 1822 O O . THR A 1 239 ? 37.742 -23.823 -45.649 1.00 44.44 239 THR A O 1
ATOM 1825 N N . PRO A 1 240 ? 36.345 -25.150 -46.813 1.00 49.09 240 PRO A N 1
ATOM 1826 C CA . PRO A 1 240 ? 35.909 -24.380 -47.975 1.00 49.09 240 PRO A CA 1
ATOM 1827 C C . PRO A 1 240 ? 34.760 -25.005 -48.780 1.00 49.09 240 PRO A C 1
ATOM 1829 O O . PRO A 1 240 ? 34.529 -26.208 -48.817 1.00 49.09 240 PRO A O 1
ATOM 1832 N N . THR A 1 241 ? 34.079 -24.088 -49.455 1.00 39.75 241 THR A N 1
ATOM 1833 C CA . THR A 1 241 ? 33.161 -24.213 -50.588 1.00 39.75 241 THR A CA 1
ATOM 1834 C C . THR A 1 241 ? 33.652 -25.108 -51.732 1.00 39.75 241 THR A C 1
ATOM 1836 O O . THR A 1 241 ? 34.753 -24.879 -52.235 1.00 39.75 241 THR A O 1
ATOM 1839 N N . ALA A 1 242 ? 32.783 -26.004 -52.212 1.00 38.72 242 ALA A N 1
ATOM 1840 C CA . ALA A 1 242 ? 32.311 -26.168 -53.601 1.00 38.72 242 ALA A CA 1
ATOM 1841 C C . ALA A 1 242 ? 31.359 -27.372 -53.668 1.00 38.72 242 ALA A C 1
ATOM 1843 O O . ALA A 1 242 ? 31.741 -28.442 -53.147 1.00 38.72 242 ALA A O 1
#

Radius of gyration: 31.02 Å; Cα contacts (8 Å, |Δi|>4): 160; chains: 1; bounding box: 72×63×97 Å

InterPro domains:
  IPR056176 COPA/B, TPR domain [PF23953] (1-110)

Secondary structure (DSSP, 8-state):
--HHHHHHHHHHHHHTT-HHHHHHHHHHTT-HHHHHHHHHHHT-HHHHHHHHHHHHHTT-HHHHHHHHHHTT-HHHHHHHHHHTT-HHHHHHHHHHH-GGGHHHHHHHHHHHHTTT-HHHHHT---TTT-GGGSTTHHHHHHHHHHHHTTTT----GGGHHHHHTTTT--HHHHHHHHHHHHH-----------------------------------------------------------

pLDDT: mean 76.63, std 26.01, range [26.05, 97.25]

Foldseek 3Di:
DQLVVLCVQLVVCVVVVNLVSNLVSCVSNVVLVSQLVSCVVVVPLVSLVVSLVVCVVVVVLVSNLVSCVSLLVLVVNLVSCVVVVVLVVSLVSCVPQNVVCNQVSLVVVLVVCCVPPNVVSVVRDHCVVCVVVPPCSVLVVVLNVVVVVVRSDDDPPVCCVVCVVVPPDDSSVVSVVVVVVVVPPPPPDDDDDDDDDDDDDDDDDDDDDDDDDDDDDDDDDDDDDPDDDDDDDDDDDDDDDD

Solvent-accessible surface area (backbone atoms only — not comparable to full-atom values): 15145 Å² total; per-residue (Å²): 127,62,37,68,51,26,40,55,49,15,53,52,24,51,77,71,71,36,57,73,61,17,51,55,20,23,60,70,31,66,35,62,68,61,45,50,53,52,25,63,74,70,66,37,64,68,56,30,56,55,47,21,53,53,24,48,76,72,67,38,52,70,59,17,37,52,32,28,51,76,53,51,38,55,68,61,35,41,49,52,27,49,75,70,69,37,42,71,61,28,32,53,48,18,59,76,71,37,48,87,50,24,52,64,43,48,52,52,40,30,62,57,34,46,77,80,38,51,70,62,23,70,67,58,83,41,60,84,83,43,46,90,82,40,82,64,52,74,56,46,44,51,49,41,56,68,47,56,79,57,53,71,67,81,77,63,75,90,54,43,78,83,45,64,85,57,76,81,61,56,64,65,61,56,49,50,56,54,56,55,63,69,73,59,77,72,77,87,75,85,82,89,87,83,90,86,86,87,87,85,89,86,90,87,89,86,83,89,81,90,78,88,91,86,83,87,80,89,83,86,84,80,83,85,79,85,79,84,82,86,80,90,83,89,85,83,90,84,86,80,93,131

Nearest PDB structures (foldseek):
  3mkq-assembly1_C  TM=8.672E-01  e=5.220E-06  Saccharomyces cerevisiae YJM789
  3mkq-assembly1_E  TM=8.594E-01  e=1.839E-05  Saccharomyces cerevisiae YJM789
  3mkq-assembly1_A  TM=8.652E-01  e=1.930E-05  Saccharomyces cerevisiae YJM789
  8bbf-assembly1_B  TM=4.070E-01  e=6.764E-03  Homo sapiens
  8bbg-assembly1_B  TM=4.145E-01  e=1.468E-02  Homo sapiens